Protein AF-A0A0R3PI10-F1 (afdb_monomer_lite)

InterPro domains:
  IPR019133 MICOS complex subunit MIC60 [PF09731] (3-207)
  IPR019133 MICOS complex subunit MIC60 [PTHR15415] (6-219)

Radius of gyration: 90.77 Å; chains: 1; bounding box: 152×44×255 Å

Foldseek 3Di:
DDDDPPPQDPVRVVVVVVVVVVVVVVVVVVVVVVVVVVVVVVVVVVVVVVVVVVVVVVVVVVVVVVVVVVVVVVVVVVVVVVVVVVVVVVVVVVVVVVVVVVVVVVVVVVVVVVVVCVVVVVVVVVVVVVVVVVVVVVVVVVVVVVVVVVVVVVVVVVVVVVVVVLVVQLVVLVVVLLCCQAFAPVPDPDQVSSQHPCPVSVVSNVVSDDDPVVVVVVVVVVVPPPPDSRRHPVRVVVVVVVVVVVVCVVVPDDDDDDD

Sequence (259 aa):
LNSQEKNLTEDELNALIAHAHLEVDHLRRQLSEQQVREEQNIACAIADQREADERIAAERLKLELENLQRQQDVEIERAVMKNRSSWETEMEEQLKRTAAAHSEHLEQVIRTQRQLFEIEHSQKVEEAIKLERDIHSRQVGAALSRLEGIEFALNNRVALDSENRRSKQFWIACHNLIDSIKHGNKAGNDLEKRRFPLAESLSLLKQAMFHLFVLSSKNLFEKTISHSVACPEKACSGRFEVINTYSRYLFGLEEGSLT

Secondary structure (DSSP, 8-state):
---------HHHHHHHHHHHHHHHHHHHHHHHHHHHHHHHHHHHHHHHHHHHHHHHHHHHHHHHHHHHHHHHHHHHHHHHHHHHHHHHHHHHHHHHHHHHHHHHHHHHHHHHHHHHHHHHHHHHHHHHHHHHHHHHHHHHHHHHHHHHHHHHHHHHHHHHHHHHHHHHHHHHHHHHHHHHHHH--TT-SSTTTT---HHHHHHHHHHH---HHHHHHHHHHHHHHTT--PPPHHHHHHHHHHHHHHHHHHTT-------

Structure (mmCIF, N/CA/C/O backbone):
data_AF-A0A0R3PI10-F1
#
_entry.id   AF-A0A0R3PI10-F1
#
loop_
_atom_site.group_PDB
_atom_site.id
_atom_site.type_symbol
_atom_site.label_atom_id
_atom_site.label_alt_id
_atom_site.label_comp_id
_atom_site.label_asym_id
_atom_site.label_entity_id
_atom_site.label_seq_id
_atom_site.pdbx_PDB_ins_code
_atom_site.Cartn_x
_atom_site.Cartn_y
_atom_site.Cartn_z
_atom_site.occupancy
_atom_site.B_iso_or_equiv
_atom_site.auth_seq_id
_atom_site.auth_comp_id
_atom_site.auth_asym_id
_atom_site.auth_atom_id
_atom_site.pdbx_PDB_model_num
ATOM 1 N N . LEU A 1 1 ? -65.873 3.898 127.041 1.00 35.12 1 LEU A N 1
ATOM 2 C CA . LEU A 1 1 ? -67.090 3.502 127.781 1.00 35.12 1 LEU A CA 1
ATOM 3 C C . LEU A 1 1 ? -67.257 2.002 127.630 1.00 35.12 1 LEU A C 1
ATOM 5 O O . LEU A 1 1 ? -67.403 1.548 126.508 1.00 35.12 1 LEU A O 1
ATOM 9 N N . ASN A 1 2 ? -67.126 1.302 128.758 1.00 33.16 2 ASN A N 1
ATOM 10 C CA . ASN A 1 2 ? -67.548 -0.067 129.058 1.00 33.16 2 ASN A CA 1
ATOM 11 C C . ASN A 1 2 ? -67.629 -1.078 127.910 1.00 33.16 2 ASN A C 1
ATOM 13 O O . ASN A 1 2 ? -68.616 -1.158 127.183 1.00 33.16 2 ASN A O 1
ATOM 17 N N . SER A 1 3 ? -66.614 -1.938 127.900 1.00 43.81 3 SER A N 1
ATOM 18 C CA . SER A 1 3 ? -66.731 -3.380 127.706 1.00 43.81 3 SER A CA 1
ATOM 19 C C . SER A 1 3 ? -68.080 -3.918 128.205 1.00 43.81 3 SER A C 1
ATOM 21 O O . SER A 1 3 ? -68.308 -4.070 129.404 1.00 43.81 3 SER A O 1
ATOM 23 N N . GLN A 1 4 ? -68.982 -4.214 127.271 1.00 41.03 4 GLN A N 1
ATOM 24 C CA . GLN A 1 4 ? -70.002 -5.230 127.477 1.00 41.03 4 GLN A CA 1
ATOM 25 C C . GLN A 1 4 ? -69.517 -6.487 126.762 1.00 41.03 4 GLN A C 1
ATOM 27 O O . GLN A 1 4 ? -69.694 -6.625 125.555 1.00 41.03 4 GLN A O 1
ATOM 32 N N . GLU A 1 5 ? -68.911 -7.398 127.522 1.00 45.75 5 GLU A N 1
ATOM 33 C CA . GLU A 1 5 ? -68.883 -8.824 127.192 1.00 45.75 5 GLU A CA 1
ATOM 34 C C . GLU A 1 5 ? -70.336 -9.328 127.192 1.00 45.75 5 GLU A C 1
ATOM 36 O O . GLU A 1 5 ? -70.832 -9.917 128.149 1.00 45.75 5 GLU A O 1
ATOM 41 N N . LYS A 1 6 ? -71.079 -9.004 126.131 1.00 50.69 6 LYS A N 1
ATOM 42 C CA . LYS A 1 6 ? -72.300 -9.720 125.786 1.00 50.69 6 LYS A CA 1
ATOM 43 C C . LYS A 1 6 ? -71.834 -10.993 125.106 1.00 50.69 6 LYS A C 1
ATOM 45 O O . LYS A 1 6 ? -71.407 -10.951 123.956 1.00 50.69 6 LYS A O 1
ATOM 50 N N . ASN A 1 7 ? -71.867 -12.094 125.851 1.00 51.66 7 ASN A N 1
ATOM 51 C CA . ASN A 1 7 ? -71.742 -13.428 125.283 1.00 51.66 7 ASN A CA 1
ATOM 52 C C . ASN A 1 7 ? -72.840 -13.556 124.224 1.00 51.66 7 ASN A C 1
ATOM 54 O O . ASN A 1 7 ? -74.019 -13.651 124.567 1.00 51.66 7 ASN A O 1
ATOM 58 N N . LEU A 1 8 ? -72.445 -13.434 122.956 1.00 54.06 8 LEU A N 1
ATOM 59 C CA . LEU A 1 8 ? -73.306 -13.687 121.809 1.00 54.06 8 LEU A CA 1
ATOM 60 C C . LEU A 1 8 ? -73.937 -15.061 122.024 1.00 54.06 8 LEU A C 1
ATOM 62 O O . LEU A 1 8 ? -73.234 -16.011 122.385 1.00 54.06 8 LEU A O 1
ATOM 66 N N . THR A 1 9 ? -75.253 -15.165 121.848 1.00 65.31 9 THR A N 1
ATOM 67 C CA . THR A 1 9 ? -75.867 -16.495 121.810 1.00 65.31 9 THR A CA 1
ATOM 68 C C . THR A 1 9 ? -75.242 -17.275 120.653 1.00 65.31 9 THR A C 1
ATOM 70 O O . THR A 1 9 ? -74.845 -16.683 119.648 1.00 65.31 9 THR A O 1
ATOM 73 N N . GLU A 1 10 ? -75.085 -18.589 120.813 1.00 73.62 10 GLU A N 1
ATOM 74 C CA . GLU A 1 10 ? -74.392 -19.447 119.840 1.00 73.62 10 GLU A CA 1
ATOM 75 C C . GLU A 1 10 ? -74.934 -19.228 118.412 1.00 73.62 10 GLU A C 1
ATOM 77 O O . GLU A 1 10 ? -74.163 -19.155 117.458 1.00 73.62 10 GLU A O 1
ATOM 82 N N . ASP A 1 11 ? -76.236 -18.954 118.289 1.00 73.88 11 ASP A N 1
ATOM 83 C CA . ASP A 1 11 ? -76.924 -18.620 117.039 1.00 73.88 11 ASP A CA 1
ATOM 84 C C . ASP A 1 11 ? -76.541 -17.250 116.439 1.00 73.88 11 ASP A C 1
ATOM 86 O O . ASP A 1 11 ? -76.360 -17.142 115.226 1.00 73.88 11 ASP A O 1
ATOM 90 N N . GLU A 1 12 ? -76.370 -16.199 117.248 1.00 75.88 12 GLU A N 1
ATOM 91 C CA . GLU A 1 12 ? -75.949 -14.866 116.778 1.00 75.88 12 GLU A CA 1
ATOM 92 C C . GLU A 1 12 ? -74.475 -14.853 116.353 1.00 75.88 12 GLU A C 1
ATOM 94 O O . GLU A 1 12 ? -74.111 -14.215 115.360 1.00 75.88 12 GLU A O 1
ATOM 99 N N . LEU A 1 13 ? -73.624 -15.590 117.077 1.00 78.94 13 LEU A N 1
ATOM 100 C CA . LEU A 1 13 ? -72.225 -15.794 116.707 1.00 78.94 13 LEU A CA 1
ATOM 101 C C . LEU A 1 13 ? -72.120 -16.604 115.407 1.00 78.94 13 LEU A C 1
ATOM 103 O O . LEU A 1 13 ? -71.381 -16.212 114.503 1.00 78.94 13 LEU A O 1
ATOM 107 N N . ASN A 1 14 ? -72.904 -17.677 115.273 1.00 80.88 14 ASN A N 1
ATOM 108 C CA . ASN A 1 14 ? -72.983 -18.476 114.051 1.00 80.88 14 ASN A CA 1
ATOM 109 C C . ASN A 1 14 ? -73.505 -17.658 112.856 1.00 80.88 14 ASN A C 1
ATOM 111 O O . ASN A 1 14 ? -72.985 -17.806 111.750 1.00 80.88 14 ASN A O 1
ATOM 115 N N . ALA A 1 15 ? -74.465 -16.748 113.060 1.00 82.50 15 ALA A N 1
ATOM 116 C CA . ALA A 1 15 ? -74.958 -15.847 112.015 1.00 82.50 15 ALA A CA 1
ATOM 117 C C . ALA A 1 15 ? -73.895 -14.831 111.553 1.00 82.50 15 ALA A C 1
ATOM 119 O O . ALA A 1 15 ? -73.748 -14.590 110.353 1.00 82.50 15 ALA A O 1
ATOM 120 N N . LEU A 1 16 ? -73.113 -14.268 112.482 1.00 85.44 16 LEU A N 1
ATOM 121 C CA . LEU A 1 16 ? -71.987 -13.376 112.173 1.00 85.44 16 LEU A CA 1
ATOM 122 C C . LEU A 1 16 ? -70.848 -14.104 111.449 1.00 85.44 16 LEU A C 1
ATOM 124 O O . LEU A 1 16 ? -70.309 -13.581 110.474 1.00 85.44 16 LEU A O 1
ATOM 128 N N . ILE A 1 17 ? -70.509 -15.318 111.889 1.00 85.44 17 ILE A N 1
ATOM 129 C CA . ILE A 1 17 ? -69.517 -16.179 111.232 1.00 85.44 17 ILE A CA 1
ATOM 130 C C . ILE A 1 17 ? -69.986 -16.539 109.814 1.00 85.44 17 ILE A C 1
ATOM 132 O O . ILE A 1 17 ? -69.210 -16.424 108.866 1.00 85.44 17 ILE A O 1
ATOM 136 N N . ALA A 1 18 ? -71.263 -16.889 109.633 1.00 86.62 18 ALA A N 1
ATOM 137 C CA . ALA A 1 18 ? -71.841 -17.164 108.318 1.00 86.62 18 ALA A CA 1
ATOM 138 C C . ALA A 1 18 ? -71.827 -15.929 107.399 1.00 86.62 18 ALA A C 1
ATOM 140 O O . ALA A 1 18 ? -71.455 -16.044 106.232 1.00 86.62 18 ALA A O 1
ATOM 141 N N . HIS A 1 19 ? -72.168 -14.743 107.916 1.00 89.44 19 HIS A N 1
ATOM 142 C CA . HIS A 1 19 ? -72.089 -13.487 107.164 1.00 89.44 19 HIS A CA 1
ATOM 143 C C . HIS A 1 19 ? -70.647 -13.157 106.755 1.00 89.44 19 HIS A C 1
ATOM 145 O O . HIS A 1 19 ? -70.396 -12.799 105.608 1.00 89.44 19 HIS A O 1
ATOM 151 N N . ALA A 1 20 ? -69.681 -13.318 107.662 1.00 89.88 20 ALA A N 1
ATOM 152 C CA . ALA A 1 20 ? -68.268 -13.113 107.354 1.00 89.88 20 ALA A CA 1
ATOM 153 C C . ALA A 1 20 ? -67.760 -14.103 106.292 1.00 89.88 20 ALA A C 1
ATOM 155 O O . ALA A 1 20 ? -67.027 -13.700 105.392 1.00 89.88 20 ALA A O 1
ATOM 156 N N . HIS A 1 21 ? -68.174 -15.373 106.343 1.00 91.06 21 HIS A N 1
ATOM 157 C CA . HIS A 1 21 ? -67.854 -16.351 105.300 1.00 91.06 21 HIS A CA 1
ATOM 158 C C . HIS A 1 21 ? -68.475 -15.988 103.948 1.00 91.06 21 HIS A C 1
ATOM 160 O O . HIS A 1 21 ? -67.776 -16.037 102.939 1.00 91.06 21 HIS A O 1
ATOM 166 N N . LEU A 1 22 ? -69.741 -15.559 103.923 1.00 92.00 22 LEU A N 1
ATOM 167 C CA . LEU A 1 22 ? -70.406 -15.092 102.703 1.00 92.00 22 LEU A CA 1
ATOM 168 C C . LEU A 1 22 ? -69.707 -13.872 102.096 1.00 92.00 22 LEU A C 1
ATOM 170 O O . LEU A 1 22 ? -69.525 -13.828 100.880 1.00 92.00 22 LEU A O 1
ATOM 174 N N . GLU A 1 23 ? -69.285 -12.918 102.927 1.00 93.31 23 GLU A N 1
ATOM 175 C CA . GLU A 1 23 ? -68.564 -11.721 102.490 1.00 93.31 23 GLU A CA 1
ATOM 176 C C . GLU A 1 23 ? -67.161 -12.068 101.970 1.00 93.31 23 GLU A C 1
ATOM 178 O O . GLU A 1 23 ? -66.748 -11.594 100.914 1.00 93.31 23 GLU A O 1
ATOM 183 N N . VAL A 1 24 ? -66.442 -12.971 102.646 1.00 93.44 24 VAL A N 1
ATOM 184 C CA . VAL A 1 24 ? -65.151 -13.494 102.171 1.00 93.44 24 VAL A CA 1
ATOM 185 C C . VAL A 1 24 ? -65.313 -14.224 100.837 1.00 93.44 24 VAL A C 1
ATOM 187 O O . VAL A 1 24 ? -64.516 -14.011 99.925 1.00 93.44 24 VAL A O 1
ATOM 190 N N . ASP A 1 25 ? -66.346 -15.048 100.679 1.00 93.44 25 ASP A N 1
ATOM 191 C CA . ASP A 1 25 ? -66.621 -15.755 99.427 1.00 93.44 25 ASP A CA 1
ATOM 192 C C . ASP A 1 25 ? -67.109 -14.812 98.318 1.00 93.44 25 ASP A C 1
ATOM 194 O O . ASP A 1 25 ? -66.880 -15.075 97.134 1.00 93.44 25 ASP A O 1
ATOM 198 N N . HIS A 1 26 ? -67.773 -13.710 98.672 1.00 93.38 26 HIS A N 1
ATOM 199 C CA . HIS A 1 26 ? -68.138 -12.645 97.743 1.00 93.38 26 HIS A CA 1
ATOM 200 C C . HIS A 1 26 ? -66.898 -11.894 97.243 1.00 93.38 26 HIS A C 1
ATOM 202 O O . HIS A 1 26 ? -66.699 -11.791 96.032 1.00 93.38 26 HIS A O 1
ATOM 208 N N . LEU A 1 27 ? -66.019 -11.462 98.151 1.00 93.94 27 LEU A N 1
ATOM 209 C CA . LEU A 1 27 ? -64.765 -10.781 97.820 1.00 93.94 27 LEU A CA 1
ATOM 210 C C . LEU A 1 27 ? -63.809 -11.684 97.034 1.00 93.94 27 LEU A C 1
ATOM 212 O O . LEU A 1 27 ? -63.175 -11.228 96.087 1.00 93.94 27 LEU A O 1
ATOM 216 N N . ARG A 1 28 ? -63.733 -12.979 97.364 1.00 93.50 28 ARG A N 1
ATOM 217 C CA . ARG A 1 28 ? -62.954 -13.962 96.591 1.00 93.50 28 ARG A CA 1
ATOM 218 C C . ARG A 1 28 ? -63.467 -14.098 95.161 1.00 93.50 28 ARG A C 1
ATOM 220 O O . ARG A 1 28 ? -62.659 -14.126 94.236 1.00 93.50 28 ARG A O 1
ATOM 227 N N . ARG A 1 29 ? -64.791 -14.134 94.967 1.00 93.56 29 ARG A N 1
ATOM 228 C CA . ARG A 1 29 ? -65.400 -14.134 93.627 1.00 93.56 29 ARG A CA 1
ATOM 229 C C . ARG A 1 29 ? -65.075 -12.849 92.870 1.00 93.56 29 ARG A C 1
ATOM 231 O O . ARG A 1 29 ? -64.572 -12.934 91.755 1.00 93.56 29 ARG A O 1
ATOM 238 N N . GLN A 1 30 ? -65.248 -11.683 93.491 1.00 94.31 30 GLN A N 1
ATOM 239 C CA . GLN A 1 30 ? -64.901 -10.399 92.872 1.00 94.31 30 GLN A CA 1
ATOM 240 C C . GLN A 1 30 ? -63.417 -10.301 92.499 1.00 94.31 30 GLN A C 1
ATOM 242 O O . GLN A 1 30 ? -63.099 -9.848 91.402 1.00 94.31 30 GLN A O 1
ATOM 247 N N . LEU A 1 31 ? -62.515 -10.763 93.370 1.00 94.50 31 LEU A N 1
ATOM 248 C CA . LEU A 1 31 ? -61.080 -10.792 93.096 1.00 94.50 31 LEU A CA 1
ATOM 249 C C . LEU A 1 31 ? -60.761 -11.713 91.914 1.00 94.50 31 LEU A C 1
ATOM 251 O O . LEU A 1 31 ? -59.997 -11.322 91.039 1.00 94.50 31 LEU A O 1
ATOM 255 N N . SER A 1 32 ? -61.377 -12.899 91.852 1.00 94.12 32 SER A N 1
ATOM 256 C CA . SER A 1 32 ? -61.189 -13.824 90.727 1.00 94.12 32 SER A CA 1
ATOM 257 C C . SER A 1 32 ? -61.712 -13.249 89.406 1.00 94.12 32 SER A C 1
ATOM 259 O O . SER A 1 32 ? -61.045 -13.351 88.382 1.00 94.12 32 SER A O 1
ATOM 261 N N . GLU A 1 33 ? -62.861 -12.568 89.424 1.00 94.44 33 GLU A N 1
ATOM 262 C CA . GLU A 1 33 ? -63.403 -11.895 88.242 1.00 94.44 33 GLU A CA 1
ATOM 263 C C . GLU A 1 33 ? -62.514 -10.735 87.785 1.00 94.44 33 GLU A C 1
ATOM 265 O O . GLU A 1 33 ? -62.320 -10.546 86.585 1.00 94.44 33 GLU A O 1
ATOM 270 N N . GLN A 1 34 ? -61.973 -9.953 88.723 1.00 95.00 34 GLN A N 1
ATOM 271 C CA . GLN A 1 34 ? -61.026 -8.885 88.409 1.00 95.00 34 GLN A CA 1
ATOM 272 C C . GLN A 1 34 ? -59.720 -9.443 87.842 1.00 95.00 34 GLN A C 1
ATOM 274 O O . GLN A 1 34 ? -59.251 -8.931 86.833 1.00 95.00 34 GLN A O 1
ATOM 279 N N . GLN A 1 35 ? -59.173 -10.513 88.423 1.00 96.06 35 GLN A N 1
ATOM 280 C CA . GLN A 1 35 ? -57.970 -11.173 87.909 1.00 96.06 35 GLN A CA 1
ATOM 281 C C . GLN A 1 35 ? -58.162 -11.655 86.470 1.00 96.06 35 GLN A C 1
ATOM 283 O O . GLN A 1 35 ? -57.349 -11.319 85.617 1.00 96.06 35 GLN A O 1
ATOM 288 N N . VAL A 1 36 ? -59.269 -12.341 86.169 1.00 96.00 36 VAL A N 1
ATOM 289 C CA . VAL A 1 36 ? -59.561 -12.806 84.802 1.00 96.00 36 VAL A CA 1
ATOM 290 C C . VAL A 1 36 ? -59.714 -11.634 83.826 1.00 96.00 36 VAL A C 1
ATOM 292 O O . VAL A 1 36 ? -59.221 -11.705 82.703 1.00 96.00 36 VAL A O 1
ATOM 295 N N . ARG A 1 37 ? -60.362 -10.529 84.229 1.00 95.56 37 ARG A N 1
ATOM 296 C CA . ARG A 1 37 ? -60.478 -9.330 83.375 1.00 95.56 37 ARG A CA 1
ATOM 297 C C . ARG A 1 37 ? -59.123 -8.684 83.103 1.00 95.56 37 ARG A C 1
ATOM 299 O O . ARG A 1 37 ? -58.857 -8.323 81.962 1.00 95.56 37 ARG A O 1
ATOM 306 N N . GLU A 1 38 ? -58.278 -8.545 84.119 1.00 95.31 38 GLU A N 1
ATOM 307 C CA . GLU A 1 38 ? -56.941 -7.972 83.950 1.00 95.31 38 GLU A CA 1
ATOM 308 C C . GLU A 1 38 ? -56.040 -8.882 83.107 1.00 95.31 38 GLU A C 1
ATOM 310 O O . GLU A 1 38 ? -55.355 -8.396 82.212 1.00 95.31 38 GLU A O 1
ATOM 315 N N . GLU A 1 39 ? -56.096 -10.202 83.299 1.00 95.62 39 GLU A N 1
ATOM 316 C CA . GLU A 1 39 ? -55.400 -11.168 82.440 1.00 95.62 39 GLU A CA 1
ATOM 317 C C . GLU A 1 39 ? -55.844 -11.045 80.976 1.00 95.62 39 GLU A C 1
ATOM 319 O O . GLU A 1 39 ? -55.002 -11.018 80.075 1.00 95.62 39 GLU A O 1
ATOM 324 N N . GLN A 1 40 ? -57.150 -10.896 80.729 1.00 95.88 40 GLN A N 1
ATOM 325 C CA . GLN A 1 40 ? -57.697 -10.677 79.391 1.00 95.88 40 GLN A CA 1
ATOM 326 C C . GLN A 1 40 ? -57.217 -9.343 78.793 1.00 95.88 40 GLN A C 1
ATOM 328 O O . GLN A 1 40 ? -56.807 -9.301 77.634 1.00 95.88 40 GLN A O 1
ATOM 333 N N . ASN A 1 41 ? -57.229 -8.263 79.579 1.00 96.38 41 ASN A N 1
ATOM 334 C CA . ASN A 1 41 ? -56.770 -6.941 79.149 1.00 96.38 41 ASN A CA 1
ATOM 335 C C . ASN A 1 41 ? -55.276 -6.952 78.802 1.00 96.38 41 ASN A C 1
ATOM 337 O O . ASN A 1 41 ? -54.882 -6.419 77.765 1.00 96.38 41 ASN A O 1
ATOM 341 N N . ILE A 1 42 ? -54.451 -7.595 79.633 1.00 96.62 42 ILE A N 1
ATOM 342 C CA . ILE A 1 42 ? -53.015 -7.765 79.391 1.00 96.62 42 ILE A CA 1
ATOM 343 C C . ILE A 1 42 ? -52.788 -8.600 78.126 1.00 96.62 42 ILE A C 1
ATOM 345 O O . ILE A 1 42 ? -51.958 -8.232 77.298 1.00 96.62 42 ILE A O 1
ATOM 349 N N . ALA A 1 43 ? -53.534 -9.693 77.936 1.00 96.00 43 ALA A N 1
ATOM 350 C CA . ALA A 1 43 ? -53.424 -10.523 76.739 1.00 96.00 43 ALA A CA 1
ATOM 351 C C . ALA A 1 43 ? -53.769 -9.744 75.457 1.00 96.00 43 ALA A C 1
ATOM 353 O O . ALA A 1 43 ? -53.031 -9.842 74.475 1.00 96.00 43 ALA A O 1
ATOM 354 N N . CYS A 1 44 ? -54.834 -8.934 75.479 1.00 96.44 44 CYS A N 1
ATOM 355 C CA . CYS A 1 44 ? -55.193 -8.049 74.368 1.00 96.44 44 CYS A CA 1
ATOM 356 C C . CYS A 1 44 ? -54.104 -6.999 74.106 1.00 96.44 44 CYS A C 1
ATOM 358 O O . CYS A 1 44 ? -53.648 -6.872 72.976 1.00 96.44 44 CYS A O 1
ATOM 360 N N . ALA A 1 45 ? -53.611 -6.316 75.144 1.00 96.94 45 ALA A N 1
ATOM 361 C CA . ALA A 1 45 ? -52.556 -5.313 74.997 1.00 96.94 45 ALA A CA 1
ATOM 362 C C . ALA A 1 45 ? -51.251 -5.907 74.433 1.00 96.94 45 ALA A C 1
ATOM 364 O O . ALA A 1 45 ? -50.582 -5.275 73.619 1.00 96.94 45 ALA A O 1
ATOM 365 N N . ILE A 1 46 ? -50.893 -7.136 74.825 1.00 96.81 46 ILE A N 1
ATOM 366 C CA . ILE A 1 46 ? -49.737 -7.851 74.264 1.00 96.81 46 ILE A CA 1
ATOM 367 C C . ILE A 1 46 ? -49.968 -8.197 72.788 1.00 96.81 46 ILE A C 1
ATOM 369 O O . ILE A 1 46 ? -49.031 -8.103 71.997 1.00 96.81 46 ILE A O 1
ATOM 373 N N . ALA A 1 47 ? -51.178 -8.616 72.410 1.00 96.44 47 ALA A N 1
ATOM 374 C CA . ALA A 1 47 ? -51.505 -8.920 71.019 1.00 96.44 47 ALA A CA 1
ATOM 375 C C . ALA A 1 47 ? -51.425 -7.664 70.135 1.00 96.44 47 ALA A C 1
ATOM 377 O O . ALA A 1 47 ? -50.744 -7.695 69.110 1.00 96.44 47 ALA A O 1
ATOM 378 N N . ASP A 1 48 ? -52.017 -6.554 70.582 1.00 96.81 48 ASP A N 1
ATOM 379 C CA . ASP A 1 48 ? -51.973 -5.265 69.884 1.00 96.81 48 ASP A CA 1
ATOM 380 C C . ASP A 1 48 ? -50.531 -4.755 69.744 1.00 96.81 48 ASP A C 1
ATOM 382 O O . ASP A 1 48 ? -50.122 -4.297 68.675 1.00 96.81 48 ASP A O 1
ATOM 386 N N . GLN A 1 49 ? -49.725 -4.887 70.805 1.00 97.19 49 GLN A N 1
ATOM 387 C CA . GLN A 1 49 ? -48.314 -4.505 70.780 1.00 97.19 49 GLN A CA 1
ATOM 388 C C . GLN A 1 49 ? -47.514 -5.352 69.784 1.00 97.19 49 GLN A C 1
ATOM 390 O O . GLN A 1 49 ? -46.711 -4.804 69.032 1.00 97.19 49 GLN A O 1
ATOM 395 N N . ARG A 1 50 ? -47.743 -6.671 69.735 1.00 97.12 50 ARG A N 1
ATOM 396 C CA . ARG A 1 50 ? -47.081 -7.555 68.760 1.00 97.12 50 ARG A CA 1
ATOM 397 C C . ARG A 1 50 ? -47.427 -7.172 67.330 1.00 97.12 50 ARG A C 1
ATOM 399 O O . ARG A 1 50 ? -46.529 -7.100 66.499 1.00 97.12 50 ARG A O 1
ATOM 406 N N . GLU A 1 51 ? -48.696 -6.892 67.053 1.00 97.25 51 GLU A N 1
ATOM 407 C CA . GLU A 1 51 ? -49.115 -6.463 65.721 1.00 97.25 51 GLU A CA 1
ATOM 408 C C . GLU A 1 51 ? -48.483 -5.114 65.341 1.00 97.25 51 GLU A C 1
ATOM 410 O O . GLU A 1 51 ? -48.006 -4.940 64.218 1.00 97.25 51 GLU A O 1
ATOM 415 N N . ALA A 1 52 ? -48.428 -4.161 66.276 1.00 96.56 52 ALA A N 1
ATOM 416 C CA . ALA A 1 52 ? -47.760 -2.882 66.058 1.00 96.56 52 ALA A CA 1
ATOM 417 C C . ALA A 1 52 ? -46.254 -3.057 65.789 1.00 96.56 52 ALA A C 1
ATOM 419 O O . ALA A 1 52 ? -45.727 -2.468 64.843 1.00 96.56 52 ALA A O 1
ATOM 420 N N . ASP A 1 53 ? -45.573 -3.898 66.569 1.00 96.94 53 ASP A N 1
ATOM 421 C CA . ASP A 1 53 ? -44.146 -4.183 66.406 1.00 96.94 53 ASP A CA 1
ATOM 422 C C . ASP A 1 53 ? -43.856 -4.886 65.070 1.00 96.94 53 ASP A C 1
ATOM 424 O O . ASP A 1 53 ? -42.902 -4.521 64.378 1.00 96.94 53 ASP A O 1
ATOM 428 N N . GLU A 1 54 ? -44.698 -5.839 64.656 1.00 97.31 54 GLU A N 1
ATOM 429 C CA . GLU A 1 54 ? -44.606 -6.499 63.347 1.00 97.31 54 GLU A CA 1
ATOM 430 C C . GLU A 1 54 ? -44.794 -5.508 62.193 1.00 97.31 54 GLU A C 1
ATOM 432 O O . GLU A 1 54 ? -44.014 -5.522 61.236 1.00 97.31 54 GLU A O 1
ATOM 437 N N . ARG A 1 55 ? -45.774 -4.599 62.292 1.00 97.56 55 ARG A N 1
ATOM 438 C CA . ARG A 1 55 ? -45.996 -3.543 61.290 1.00 97.56 55 ARG A CA 1
ATOM 439 C C . ARG A 1 55 ? -44.790 -2.609 61.184 1.00 97.56 55 ARG A C 1
ATOM 441 O O . ARG A 1 55 ? -44.299 -2.375 60.081 1.00 97.56 55 ARG A O 1
ATOM 448 N N . ILE A 1 56 ? -44.262 -2.134 62.314 1.00 97.31 56 ILE A N 1
ATOM 449 C CA . ILE A 1 56 ? -43.076 -1.263 62.344 1.00 97.31 56 ILE A CA 1
ATOM 450 C C . ILE A 1 56 ? -41.852 -1.992 61.773 1.00 97.31 56 ILE A C 1
ATOM 452 O O . ILE A 1 56 ? -41.075 -1.406 61.015 1.00 97.31 56 ILE A O 1
ATOM 456 N N . ALA A 1 57 ? -41.663 -3.270 62.111 1.00 96.94 57 ALA A N 1
ATOM 457 C CA . ALA A 1 57 ? -40.570 -4.076 61.579 1.00 96.94 57 ALA A CA 1
ATOM 458 C C . ALA A 1 57 ? -40.685 -4.263 60.058 1.00 96.94 57 ALA A C 1
ATOM 460 O O . ALA A 1 57 ? -39.686 -4.114 59.351 1.00 96.94 57 ALA A O 1
ATOM 461 N N . ALA A 1 58 ? -41.890 -4.524 59.544 1.00 97.44 58 ALA A N 1
ATOM 462 C CA . ALA A 1 58 ? -42.144 -4.661 58.112 1.00 97.44 58 ALA A CA 1
ATOM 463 C C . ALA A 1 58 ? -41.878 -3.354 57.347 1.00 97.44 58 ALA A C 1
ATOM 465 O O . ALA A 1 58 ? -41.242 -3.375 56.292 1.00 97.44 58 ALA A O 1
ATOM 466 N N . GLU A 1 59 ? -42.302 -2.209 57.888 1.00 97.38 59 GLU A N 1
ATOM 467 C CA . GLU A 1 59 ? -42.033 -0.893 57.296 1.00 97.38 59 GLU A CA 1
ATOM 468 C C . GLU A 1 59 ? -40.535 -0.574 57.266 1.00 97.38 59 GLU A C 1
ATOM 470 O O . GLU A 1 59 ? -40.013 -0.147 56.233 1.00 97.38 59 GLU A O 1
ATOM 475 N N . ARG A 1 60 ? -39.817 -0.840 58.364 1.00 97.62 60 ARG A N 1
ATOM 476 C CA . ARG A 1 60 ? -38.356 -0.672 58.418 1.00 97.62 60 ARG A CA 1
ATOM 477 C C . ARG A 1 60 ? -37.649 -1.568 57.411 1.00 97.62 60 ARG A C 1
ATOM 479 O O . ARG A 1 60 ? -36.778 -1.094 56.689 1.00 97.62 60 ARG A O 1
ATOM 486 N N . LEU A 1 61 ? -38.044 -2.837 57.324 1.00 97.88 61 LEU A N 1
ATOM 487 C CA . LEU A 1 61 ? -37.475 -3.771 56.356 1.00 97.88 61 LEU A CA 1
ATOM 488 C C . LEU A 1 61 ? -37.702 -3.290 54.919 1.00 97.88 61 LEU A C 1
ATOM 490 O O . LEU A 1 61 ? -36.787 -3.349 54.102 1.00 97.88 61 LEU A O 1
ATOM 494 N N . LYS A 1 62 ? -38.898 -2.778 54.614 1.00 97.94 62 LYS A N 1
ATOM 495 C CA . LYS A 1 62 ? -39.214 -2.227 53.294 1.00 97.94 62 LYS A CA 1
ATOM 496 C C . LYS A 1 62 ? -38.335 -1.021 52.954 1.00 97.94 62 LYS A C 1
ATOM 498 O O . LYS A 1 62 ? -37.788 -0.971 51.856 1.00 97.94 62 LYS A O 1
ATOM 503 N N . LEU A 1 63 ? -38.153 -0.094 53.895 1.00 97.81 63 LEU A N 1
ATOM 504 C CA . LEU A 1 63 ? -37.277 1.068 53.709 1.00 97.81 63 LEU A CA 1
ATOM 505 C C . LEU A 1 63 ? -35.819 0.659 53.467 1.00 97.81 63 LEU A C 1
ATOM 507 O O . LEU A 1 63 ? -35.165 1.221 52.587 1.00 97.81 63 LEU A O 1
ATOM 511 N N . GLU A 1 64 ? -35.313 -0.332 54.203 1.00 97.69 64 GLU A N 1
ATOM 512 C CA . GLU A 1 64 ? -33.956 -0.844 53.991 1.00 97.69 64 GLU A CA 1
ATOM 513 C C . GLU A 1 64 ? -33.806 -1.553 52.642 1.00 97.69 64 GLU A C 1
ATOM 515 O O . GLU A 1 64 ? -32.814 -1.346 51.946 1.00 97.69 64 GLU A O 1
ATOM 520 N N . LEU A 1 65 ? -34.809 -2.324 52.210 1.00 98.12 65 LEU A N 1
ATOM 521 C CA . LEU A 1 65 ? -34.815 -2.929 50.876 1.00 98.12 65 LEU A CA 1
ATOM 522 C C . LEU A 1 65 ? -34.790 -1.867 49.770 1.00 98.12 65 LEU A C 1
ATOM 524 O O . LEU A 1 65 ? -34.011 -1.991 48.827 1.00 98.12 65 LEU A O 1
ATOM 528 N N . GLU A 1 66 ? -35.584 -0.803 49.896 1.00 97.81 66 GLU A N 1
ATOM 529 C CA . GLU A 1 66 ? -35.580 0.315 48.945 1.00 97.81 66 GLU A CA 1
ATOM 530 C C . GLU A 1 66 ? -34.241 1.073 48.950 1.00 97.81 66 GLU A C 1
ATOM 532 O O . GLU A 1 66 ? -33.764 1.502 47.897 1.00 97.81 66 GLU A O 1
ATOM 537 N N . ASN A 1 67 ? -33.608 1.236 50.117 1.00 97.81 67 ASN A N 1
ATOM 538 C CA . ASN A 1 67 ? -32.271 1.824 50.224 1.00 97.81 67 ASN A CA 1
ATOM 539 C C . ASN A 1 67 ? -31.221 0.961 49.518 1.00 97.81 67 ASN A C 1
ATOM 541 O O . ASN A 1 67 ? -30.424 1.495 48.745 1.00 97.81 67 ASN A O 1
ATOM 545 N N . LEU A 1 68 ? -31.236 -0.352 49.756 1.00 97.94 68 LEU A N 1
ATOM 546 C CA . LEU A 1 68 ? -30.311 -1.300 49.137 1.00 97.94 68 LEU A CA 1
ATOM 547 C C . LEU A 1 68 ? -30.495 -1.363 47.620 1.00 97.94 68 LEU A C 1
ATOM 549 O O . LEU A 1 68 ? -29.504 -1.345 46.896 1.00 97.94 68 LEU A O 1
ATOM 553 N N . GLN A 1 69 ? -31.738 -1.374 47.132 1.00 98.19 69 GLN A N 1
ATOM 554 C CA . GLN A 1 69 ? -32.025 -1.315 45.696 1.00 98.19 69 GLN A CA 1
ATOM 555 C C . GLN A 1 69 ? -31.470 -0.034 45.073 1.00 98.19 69 GLN A C 1
ATOM 557 O O . GLN A 1 69 ? -30.713 -0.105 44.112 1.00 98.19 69 GLN A O 1
ATOM 562 N N . ARG A 1 70 ? -31.736 1.133 45.677 1.00 97.56 70 ARG A N 1
ATOM 563 C CA . ARG A 1 70 ? -31.191 2.410 45.188 1.00 97.56 70 ARG A CA 1
ATOM 564 C C . ARG A 1 70 ? -29.663 2.437 45.175 1.00 97.56 70 ARG A C 1
ATOM 566 O O . ARG A 1 70 ? -29.071 2.980 44.247 1.00 97.56 70 ARG A O 1
ATOM 573 N N . GLN A 1 71 ? -29.015 1.884 46.198 1.00 97.62 71 GLN A N 1
ATOM 574 C CA . GLN A 1 71 ? -27.553 1.786 46.238 1.00 97.62 71 GLN A CA 1
ATOM 575 C C . GLN A 1 71 ? -27.028 0.867 45.133 1.00 97.62 71 GLN A C 1
ATOM 577 O O . GLN A 1 71 ? -26.110 1.252 44.411 1.00 97.62 71 GLN A O 1
ATOM 582 N N . GLN A 1 72 ? -27.653 -0.298 44.957 1.00 97.94 72 GLN A N 1
ATOM 583 C CA . GLN A 1 72 ? -27.301 -1.251 43.913 1.00 97.94 72 GLN A CA 1
ATOM 584 C C . GLN A 1 72 ? -27.477 -0.653 42.511 1.00 97.94 72 GLN A C 1
ATOM 586 O O . GLN A 1 72 ? -26.571 -0.776 41.692 1.00 97.94 72 GLN A O 1
ATOM 591 N N . ASP A 1 73 ? -28.583 0.039 42.241 1.00 98.00 73 ASP A N 1
ATOM 592 C CA . ASP A 1 73 ? -28.837 0.679 40.947 1.00 98.00 73 ASP A CA 1
ATOM 593 C C . ASP A 1 73 ? -27.748 1.707 40.613 1.00 98.00 73 ASP A C 1
ATOM 595 O O . ASP A 1 73 ? -27.198 1.709 39.510 1.00 98.00 73 ASP A O 1
ATOM 599 N N . VAL A 1 74 ? -27.362 2.529 41.595 1.00 98.19 74 VAL A N 1
ATOM 600 C CA . VAL A 1 74 ? -26.280 3.513 41.442 1.00 98.19 74 VAL A CA 1
ATOM 601 C C . VAL A 1 74 ? -24.929 2.832 41.206 1.00 98.19 74 VAL A C 1
ATOM 603 O O . VAL A 1 74 ? -24.120 3.315 40.411 1.00 98.19 74 VAL A O 1
ATOM 606 N N . GLU A 1 75 ? -24.642 1.723 41.885 1.00 98.00 75 GLU A N 1
ATOM 607 C CA . GLU A 1 75 ? -23.407 0.960 41.678 1.00 98.00 75 GLU A CA 1
ATOM 608 C C . GLU A 1 75 ? -23.353 0.313 40.293 1.00 98.00 75 GLU A C 1
ATOM 610 O O . GLU A 1 75 ? -22.319 0.394 39.622 1.00 98.00 75 GLU A O 1
ATOM 615 N N . ILE A 1 76 ? -24.467 -0.265 39.836 1.00 98.25 76 ILE A N 1
ATOM 616 C CA . ILE A 1 76 ? -24.600 -0.838 38.495 1.00 98.25 76 ILE A CA 1
ATOM 617 C C . ILE A 1 76 ? -24.407 0.254 37.445 1.00 98.25 76 ILE A C 1
ATOM 619 O O . ILE A 1 76 ? -23.601 0.078 36.531 1.00 98.25 76 ILE A O 1
ATOM 623 N N . GLU A 1 77 ? -25.074 1.400 37.582 1.00 98.19 77 GLU A N 1
ATOM 624 C CA . GLU A 1 77 ? -24.947 2.509 36.635 1.00 98.19 77 GLU A CA 1
ATOM 625 C C . GLU A 1 77 ? -23.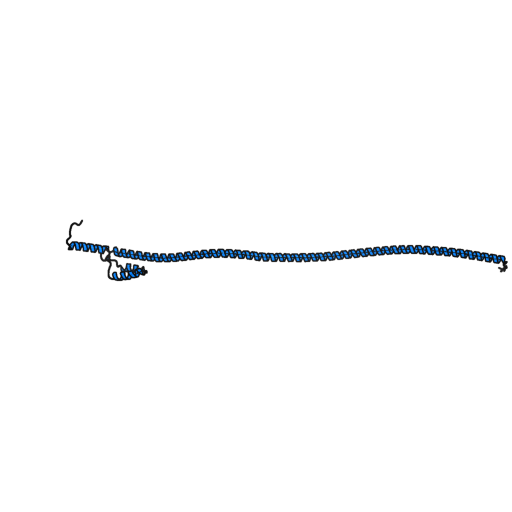502 3.026 36.569 1.00 98.19 77 GLU A C 1
ATOM 627 O O . GLU A 1 77 ? -22.946 3.200 35.481 1.00 98.19 77 GLU A O 1
ATOM 632 N N . ARG A 1 78 ? -22.834 3.181 37.721 1.00 98.25 78 ARG A N 1
A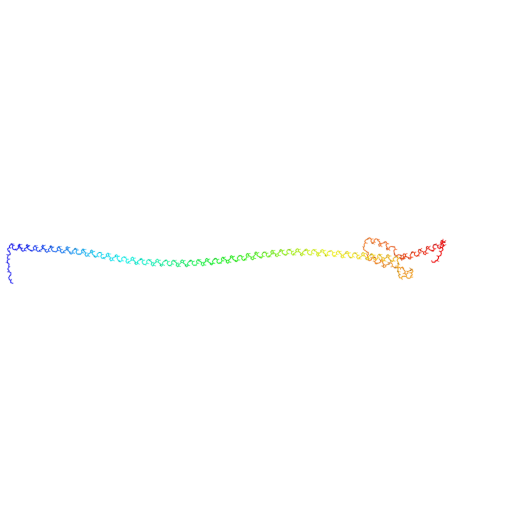TOM 633 C CA . ARG A 1 78 ? -21.409 3.548 37.771 1.00 98.25 78 ARG A CA 1
ATOM 634 C C . ARG A 1 78 ? -20.522 2.512 37.087 1.00 98.25 78 ARG A C 1
ATOM 636 O O . ARG A 1 78 ? -19.606 2.894 36.356 1.00 98.25 78 ARG A O 1
ATOM 643 N N . ALA A 1 79 ? -20.766 1.223 37.311 1.00 98.50 79 ALA A N 1
ATOM 644 C CA . ALA A 1 79 ? -19.995 0.150 36.691 1.00 98.50 79 ALA A CA 1
ATOM 645 C C . ALA A 1 79 ? -20.187 0.125 35.167 1.00 98.50 79 ALA A C 1
ATOM 647 O O . ALA A 1 79 ? -19.207 0.036 34.426 1.00 98.50 79 ALA A O 1
ATOM 648 N N . VAL A 1 80 ? -21.426 0.280 34.694 1.00 98.50 80 VAL A N 1
ATOM 649 C CA . VAL A 1 80 ? -21.756 0.369 33.265 1.00 98.50 80 VAL A CA 1
ATOM 650 C C . VAL A 1 80 ? -21.069 1.573 32.627 1.00 98.50 80 VAL A C 1
ATOM 652 O O . VAL A 1 80 ? -20.416 1.422 31.598 1.00 98.50 80 VAL A O 1
ATOM 655 N N . MET A 1 81 ? -21.149 2.750 33.251 1.00 98.19 81 MET A N 1
ATOM 656 C CA . MET A 1 81 ? -20.512 3.966 32.737 1.00 98.19 81 MET A CA 1
ATOM 657 C C . MET A 1 81 ? -18.989 3.845 32.685 1.00 98.19 81 MET A C 1
ATOM 659 O O . MET A 1 81 ? -18.375 4.235 31.691 1.00 98.19 81 MET A O 1
ATOM 663 N N . LYS A 1 82 ? -18.373 3.256 33.717 1.00 98.31 82 LYS A N 1
ATOM 664 C CA . LYS A 1 82 ? -16.930 2.999 33.741 1.00 98.31 82 LYS A CA 1
ATOM 665 C C . LYS A 1 82 ? -16.514 2.040 32.627 1.00 98.31 82 LYS A C 1
ATOM 667 O O . LYS A 1 82 ? -15.574 2.346 31.901 1.00 98.31 82 LYS A O 1
ATOM 672 N N . ASN A 1 83 ? -17.227 0.924 32.471 1.00 98.50 83 ASN A N 1
ATOM 673 C CA . ASN A 1 83 ? -16.932 -0.064 31.434 1.00 98.50 83 ASN A CA 1
ATOM 674 C C . ASN A 1 83 ? -17.128 0.512 30.030 1.00 98.50 83 ASN A C 1
ATOM 676 O O . ASN A 1 83 ? -16.303 0.273 29.149 1.00 98.50 83 ASN A O 1
ATOM 680 N N . ARG A 1 84 ? -18.190 1.300 29.824 1.00 98.50 84 ARG A N 1
ATOM 681 C CA . ARG A 1 84 ? -18.433 1.978 28.549 1.00 98.50 84 ARG A CA 1
ATOM 682 C C . ARG A 1 84 ? -17.298 2.941 28.222 1.00 98.50 84 ARG A C 1
ATOM 684 O O . ARG A 1 84 ? -16.748 2.863 27.134 1.00 98.50 84 ARG A O 1
ATOM 691 N N . SER A 1 85 ? -16.901 3.778 29.181 1.00 98.38 85 SER A N 1
ATOM 692 C CA . SER A 1 85 ? -15.794 4.718 28.993 1.00 98.38 85 SER A CA 1
ATOM 693 C C . SER A 1 85 ? -14.477 4.000 28.692 1.00 98.38 85 SER A C 1
ATOM 695 O O . SER A 1 85 ? -13.785 4.397 27.760 1.00 98.38 85 SER A O 1
ATOM 697 N N . SER A 1 86 ? -14.143 2.918 29.409 1.00 98.44 86 SER A N 1
ATOM 698 C CA . SER A 1 86 ? -12.924 2.153 29.112 1.00 98.44 86 SER A CA 1
ATOM 699 C C . SER A 1 86 ? -12.964 1.517 27.724 1.00 98.44 86 SER A C 1
ATOM 701 O O . SER A 1 86 ? -11.965 1.534 27.008 1.00 98.44 86 SER A O 1
ATOM 703 N N . TRP A 1 87 ? -14.125 0.996 27.322 1.00 98.44 87 TRP A N 1
ATOM 704 C CA . TRP A 1 87 ? -14.296 0.376 26.013 1.00 98.44 87 TRP A CA 1
ATOM 705 C C . TRP A 1 87 ? -14.212 1.402 24.878 1.00 98.44 87 TRP A C 1
ATOM 707 O O . TRP A 1 87 ? -13.540 1.151 23.885 1.00 98.44 87 TRP A O 1
ATOM 717 N N . GLU A 1 88 ? -14.817 2.580 25.044 1.00 98.50 88 GLU A N 1
ATOM 718 C CA . GLU A 1 88 ? -14.690 3.699 24.104 1.00 98.50 88 GLU A CA 1
ATOM 719 C C . GLU A 1 88 ? -13.221 4.117 23.945 1.00 98.50 88 GLU A C 1
ATOM 721 O O . GLU A 1 88 ? -12.736 4.214 22.818 1.00 98.50 88 GLU A O 1
ATOM 726 N N . THR A 1 89 ? -12.477 4.272 25.049 1.00 98.50 89 THR A N 1
ATOM 727 C CA . THR A 1 89 ? -11.049 4.626 24.979 1.00 98.50 89 THR A CA 1
ATOM 728 C C . THR A 1 89 ? -10.212 3.548 24.296 1.00 98.50 89 THR A C 1
ATOM 730 O O . THR A 1 89 ? -9.376 3.864 23.450 1.00 98.50 89 THR A O 1
ATOM 733 N N . GLU A 1 90 ? -10.456 2.272 24.604 1.00 98.38 90 GLU A N 1
ATOM 734 C CA . GLU A 1 90 ? -9.731 1.169 23.979 1.00 98.38 90 GLU A CA 1
ATOM 735 C C . GLU A 1 90 ? -10.043 1.086 22.481 1.00 98.38 90 GLU A C 1
ATOM 737 O O . GLU A 1 90 ? -9.131 0.938 21.665 1.00 98.38 90 GLU A O 1
ATOM 742 N N . MET A 1 91 ? -11.313 1.239 22.106 1.00 98.38 91 MET A N 1
ATOM 743 C CA . MET A 1 91 ? -11.746 1.215 20.714 1.00 98.38 91 MET A CA 1
ATOM 744 C C . MET A 1 91 ? -11.142 2.380 19.925 1.00 98.38 91 MET A C 1
ATOM 746 O O . MET A 1 91 ? -10.636 2.181 18.821 1.00 98.38 91 MET A O 1
ATOM 750 N N . GLU A 1 92 ? -11.122 3.589 20.488 1.00 98.50 92 GLU A N 1
ATOM 751 C CA . GLU A 1 92 ? -10.459 4.737 19.868 1.00 98.50 92 GLU A CA 1
ATOM 752 C C . GLU A 1 92 ? -8.962 4.503 19.658 1.00 98.50 92 GLU A C 1
ATOM 754 O O . GLU A 1 92 ? -8.422 4.834 18.599 1.00 98.50 92 GLU A O 1
ATOM 759 N N . GLU A 1 93 ? -8.267 3.944 20.648 1.00 98.50 93 GLU A N 1
ATOM 760 C CA . GLU A 1 93 ? -6.850 3.621 20.516 1.00 98.50 93 GLU A CA 1
ATOM 761 C C . GLU A 1 93 ? -6.598 2.545 19.462 1.00 98.50 93 GLU A C 1
ATOM 763 O O . GLU A 1 93 ? -5.658 2.670 18.674 1.00 98.50 93 GLU A O 1
ATOM 768 N N . GLN A 1 94 ? -7.424 1.497 19.429 1.00 98.44 94 GLN A N 1
ATOM 769 C CA . GLN A 1 94 ? -7.343 0.456 18.410 1.00 98.44 94 GLN A CA 1
ATOM 770 C C . GLN A 1 94 ? -7.561 1.056 17.019 1.00 98.44 94 GLN A C 1
ATOM 772 O O . GLN A 1 94 ? -6.735 0.835 16.135 1.00 98.44 94 GLN A O 1
ATOM 777 N N . LEU A 1 95 ? -8.588 1.891 16.838 1.00 98.50 95 LEU A N 1
ATOM 778 C CA . LEU A 1 95 ? -8.850 2.579 15.574 1.00 98.50 95 LEU A CA 1
ATOM 779 C C . LEU A 1 95 ? -7.669 3.460 15.155 1.00 98.50 95 LEU A C 1
ATOM 781 O O . LEU A 1 95 ? -7.212 3.355 14.017 1.00 98.50 95 LEU A O 1
ATOM 785 N N . LYS A 1 96 ? -7.103 4.255 16.072 1.00 98.50 96 LYS A N 1
ATOM 786 C CA . LYS A 1 96 ? -5.904 5.074 15.812 1.00 98.50 96 LYS A CA 1
ATOM 787 C C . LYS A 1 96 ? -4.713 4.216 15.383 1.00 98.50 96 LYS A C 1
ATOM 789 O O . LYS A 1 96 ? -4.068 4.529 14.383 1.00 98.50 96 LYS A O 1
ATOM 794 N N . ARG A 1 97 ? -4.447 3.113 16.092 1.00 98.38 97 ARG A N 1
ATOM 795 C CA . ARG A 1 97 ? -3.374 2.162 15.756 1.00 98.38 97 ARG A CA 1
ATOM 796 C C . ARG A 1 97 ? -3.591 1.533 14.379 1.00 98.38 97 ARG A C 1
ATOM 798 O O . ARG A 1 97 ? -2.661 1.499 13.580 1.00 98.38 97 ARG A O 1
ATOM 805 N N . THR A 1 98 ? -4.812 1.091 14.072 1.00 98.25 98 THR A N 1
ATOM 806 C CA . THR A 1 98 ? -5.132 0.505 12.760 1.00 98.25 98 THR A CA 1
ATOM 807 C C . THR A 1 98 ? -5.022 1.525 11.634 1.00 98.25 98 THR A C 1
ATOM 809 O O . THR A 1 98 ? -4.451 1.214 10.595 1.00 98.25 98 THR A O 1
ATOM 812 N N . ALA A 1 99 ? -5.491 2.758 11.839 1.00 98.38 99 ALA A N 1
ATOM 813 C CA . ALA A 1 99 ? -5.400 3.819 10.845 1.00 98.38 99 ALA A CA 1
ATOM 814 C C . ALA A 1 99 ? -3.938 4.181 10.548 1.00 98.38 99 ALA A C 1
ATOM 816 O O . ALA A 1 99 ? -3.571 4.319 9.382 1.00 98.38 99 ALA A O 1
ATOM 817 N N . ALA A 1 100 ? -3.093 4.265 11.582 1.00 98.12 100 ALA A N 1
ATOM 818 C CA . ALA A 1 100 ? -1.660 4.495 11.424 1.00 98.12 100 ALA A CA 1
ATOM 819 C C . ALA A 1 100 ? -0.980 3.355 10.646 1.00 98.12 100 ALA A C 1
ATOM 821 O O . ALA A 1 100 ? -0.294 3.622 9.663 1.00 98.12 100 ALA A O 1
ATOM 822 N N . ALA A 1 101 ? -1.239 2.095 11.016 1.00 98.44 101 ALA A N 1
ATOM 823 C CA . ALA A 1 101 ? -0.689 0.931 10.317 1.00 98.44 101 ALA A CA 1
ATOM 824 C C . ALA A 1 101 ? -1.153 0.853 8.850 1.00 98.44 101 ALA A C 1
ATOM 826 O O . ALA A 1 101 ? -0.367 0.533 7.959 1.00 98.44 101 ALA A O 1
ATOM 827 N N . HIS A 1 102 ? -2.418 1.183 8.574 1.00 98.44 102 HIS A N 1
ATOM 828 C CA . HIS A 1 102 ? -2.931 1.259 7.207 1.00 98.44 102 HIS A CA 1
ATOM 829 C C . HIS A 1 102 ? -2.273 2.384 6.402 1.00 98.44 102 HIS A C 1
ATOM 831 O O . HIS A 1 102 ? -1.927 2.164 5.242 1.00 98.44 102 HIS A O 1
ATOM 837 N N . SER A 1 103 ? -2.068 3.562 6.999 1.00 98.44 103 SER A N 1
ATOM 838 C CA . SER A 1 103 ? -1.366 4.675 6.348 1.00 98.44 103 SER A CA 1
ATOM 839 C C . SER A 1 103 ? 0.076 4.301 6.005 1.00 98.44 103 SER A C 1
ATOM 841 O O . SER A 1 103 ? 0.502 4.483 4.868 1.00 98.44 103 SER A O 1
ATOM 843 N N . GLU A 1 104 ? 0.803 3.708 6.953 1.00 98.56 104 GLU A N 1
ATOM 844 C CA . GLU A 1 104 ? 2.179 3.241 6.753 1.00 98.56 104 GLU A CA 1
ATOM 845 C C . GLU A 1 104 ? 2.260 2.183 5.642 1.00 98.56 104 GLU A C 1
ATOM 847 O O . GLU A 1 104 ? 3.104 2.265 4.746 1.00 98.56 104 GLU A O 1
ATOM 852 N N . HIS A 1 105 ? 1.332 1.222 5.639 1.00 98.56 105 HIS A N 1
ATOM 853 C CA . HIS A 1 105 ? 1.274 0.212 4.589 1.00 98.56 105 HIS A CA 1
ATOM 854 C C . HIS A 1 105 ? 1.016 0.828 3.206 1.00 98.56 105 HIS A C 1
ATOM 856 O O . HIS A 1 105 ? 1.682 0.462 2.236 1.00 98.56 105 HIS A O 1
ATOM 862 N N . LEU A 1 106 ? 0.092 1.789 3.098 1.00 98.56 106 LEU A N 1
ATOM 863 C CA . LEU A 1 106 ? -0.173 2.497 1.843 1.00 98.56 106 LEU A CA 1
ATOM 864 C C . LEU A 1 106 ? 1.053 3.275 1.356 1.00 98.56 106 LEU A C 1
ATOM 866 O O . LEU A 1 106 ? 1.371 3.225 0.168 1.00 98.56 106 LEU A O 1
ATOM 870 N N . GLU A 1 107 ? 1.776 3.948 2.251 1.00 98.50 107 GLU A N 1
ATOM 871 C CA . GLU A 1 107 ? 3.027 4.629 1.907 1.00 98.50 107 GLU A CA 1
ATOM 872 C C . GLU A 1 107 ? 4.079 3.651 1.373 1.00 98.50 107 GLU A C 1
ATOM 874 O O . GLU A 1 107 ? 4.726 3.927 0.357 1.00 98.50 107 GLU A O 1
ATOM 879 N N . GLN A 1 108 ? 4.215 2.476 1.995 1.00 98.56 108 GLN A N 1
ATOM 880 C CA . GLN A 1 108 ? 5.121 1.427 1.531 1.00 98.56 108 GLN A CA 1
ATOM 881 C C . GLN A 1 108 ? 4.718 0.889 0.149 1.00 98.56 108 GLN A C 1
ATOM 883 O O . GLN A 1 108 ? 5.573 0.735 -0.730 1.00 98.56 108 GLN A O 1
ATOM 888 N N . VAL A 1 109 ? 3.427 0.634 -0.080 1.00 98.62 109 VAL A N 1
ATOM 889 C CA . VAL A 1 109 ? 2.907 0.187 -1.383 1.00 98.62 109 VAL A CA 1
ATOM 890 C C . VAL A 1 109 ? 3.165 1.244 -2.458 1.00 98.62 109 VAL A C 1
ATOM 892 O O . VAL A 1 109 ? 3.690 0.925 -3.521 1.00 98.62 109 VAL A O 1
ATOM 895 N N . ILE A 1 110 ? 2.895 2.520 -2.179 1.00 98.50 110 ILE A N 1
ATOM 896 C CA . ILE A 1 110 ? 3.155 3.610 -3.130 1.00 98.50 110 ILE A CA 1
ATOM 897 C C . ILE A 1 110 ? 4.654 3.731 -3.420 1.00 98.50 110 ILE A C 1
ATOM 899 O O . ILE A 1 110 ? 5.051 3.893 -4.575 1.00 98.50 110 ILE A O 1
ATOM 903 N N . ARG A 1 111 ? 5.507 3.646 -2.393 1.00 98.50 111 ARG A N 1
ATOM 904 C CA . ARG A 1 111 ? 6.965 3.714 -2.555 1.00 98.50 111 ARG A CA 1
ATOM 905 C C . ARG A 1 111 ? 7.481 2.577 -3.432 1.00 98.50 111 ARG A C 1
ATOM 907 O O . ARG A 1 111 ? 8.244 2.831 -4.361 1.00 98.50 111 ARG A O 1
ATOM 914 N N . THR A 1 112 ? 7.060 1.347 -3.155 1.00 98.50 112 THR A N 1
ATOM 915 C CA . THR A 1 112 ? 7.463 0.174 -3.943 1.00 98.50 1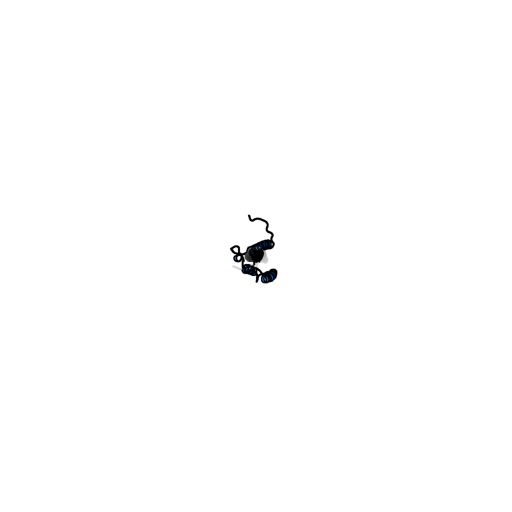12 THR A CA 1
ATOM 916 C C . THR A 1 112 ? 6.947 0.262 -5.377 1.00 98.50 112 THR A C 1
ATOM 918 O O . THR A 1 112 ? 7.713 0.026 -6.307 1.00 98.50 112 THR A O 1
ATOM 921 N N . GLN A 1 113 ? 5.705 0.704 -5.587 1.00 98.44 113 GLN A N 1
ATOM 922 C CA . GLN A 1 113 ? 5.152 0.905 -6.926 1.00 98.44 113 GLN A CA 1
ATOM 923 C C . GLN A 1 113 ? 5.920 1.969 -7.721 1.00 98.44 113 GLN A C 1
ATOM 925 O O . GLN A 1 113 ? 6.195 1.760 -8.901 1.00 98.44 113 GLN A O 1
ATOM 930 N N . ARG A 1 114 ? 6.316 3.083 -7.090 1.00 98.38 114 ARG A N 1
ATOM 931 C CA . ARG A 1 114 ? 7.161 4.107 -7.730 1.00 98.38 114 ARG A CA 1
ATOM 932 C C . ARG A 1 114 ? 8.514 3.542 -8.145 1.00 98.38 114 ARG A C 1
ATOM 934 O O . ARG A 1 114 ? 8.919 3.742 -9.281 1.00 98.38 114 ARG A O 1
ATOM 941 N N . GLN A 1 115 ? 9.172 2.797 -7.258 1.00 98.50 115 GLN A N 1
ATOM 942 C CA . GLN A 1 115 ? 10.459 2.168 -7.563 1.00 98.50 115 GLN A CA 1
ATOM 943 C C . GLN A 1 115 ? 10.347 1.169 -8.719 1.00 98.50 115 GLN A C 1
ATOM 945 O O . GLN A 1 115 ? 11.169 1.192 -9.630 1.00 98.50 115 GLN A O 1
ATOM 950 N N . LEU A 1 116 ? 9.314 0.321 -8.716 1.00 98.44 116 LEU A N 1
ATOM 951 C CA . LEU A 1 116 ? 9.068 -0.619 -9.810 1.00 98.44 116 LEU A CA 1
ATOM 952 C C . LEU A 1 116 ? 8.805 0.110 -11.128 1.00 98.44 116 LEU A C 1
ATOM 954 O O . LEU A 1 116 ? 9.369 -0.267 -12.150 1.00 98.44 116 LEU A O 1
ATOM 958 N N . PHE A 1 117 ? 8.010 1.181 -11.096 1.00 98.56 117 PHE A N 1
ATOM 959 C CA . PHE A 1 117 ? 7.746 2.001 -12.272 1.00 98.56 117 PHE A CA 1
ATOM 960 C C . PHE A 1 117 ? 9.017 2.673 -12.809 1.00 98.56 117 PHE A C 1
ATOM 962 O O . PHE A 1 117 ? 9.247 2.658 -14.013 1.00 98.56 117 PHE A O 1
ATOM 969 N N . GLU A 1 118 ? 9.865 3.232 -11.944 1.00 98.56 118 GLU A N 1
ATOM 970 C CA . GLU A 1 118 ? 11.146 3.833 -12.338 1.00 98.56 118 GLU A CA 1
ATOM 971 C C . GLU A 1 118 ? 12.087 2.801 -12.976 1.00 98.56 118 GLU A C 1
ATOM 973 O O . GLU A 1 118 ? 12.701 3.075 -14.011 1.00 98.56 118 GLU A O 1
ATOM 978 N N . ILE A 1 119 ? 12.166 1.593 -12.408 1.00 98.31 119 ILE A N 1
ATOM 979 C CA . ILE A 1 119 ? 12.963 0.490 -12.960 1.00 98.31 119 ILE A CA 1
ATOM 980 C C . ILE A 1 119 ? 12.412 0.064 -14.325 1.00 98.31 119 ILE A C 1
ATOM 982 O O . ILE A 1 119 ? 13.159 0.014 -15.297 1.00 98.31 119 ILE A O 1
ATOM 986 N N . GLU A 1 120 ? 11.111 -0.196 -14.435 1.00 98.44 120 GLU A N 1
ATOM 987 C CA . GLU A 1 120 ? 10.498 -0.629 -15.694 1.00 98.44 120 GLU A CA 1
ATOM 988 C C . GLU A 1 120 ? 10.613 0.454 -16.778 1.00 98.44 120 GLU A C 1
ATOM 990 O O . GLU A 1 120 ? 10.922 0.169 -17.936 1.00 98.44 120 GLU A O 1
ATOM 995 N N . HIS A 1 121 ? 10.395 1.718 -16.413 1.00 98.44 121 HIS A N 1
ATOM 996 C CA . HIS A 1 121 ? 10.504 2.832 -17.344 1.00 98.44 121 HIS A CA 1
ATOM 997 C C . HIS A 1 121 ? 11.946 3.038 -17.815 1.00 98.44 121 HIS A C 1
ATOM 999 O O . HIS A 1 121 ? 12.176 3.187 -19.015 1.00 98.44 121 HIS A O 1
ATOM 1005 N N . SER A 1 122 ? 12.922 3.002 -16.901 1.00 98.44 122 SER A N 1
ATOM 1006 C CA . SER A 1 122 ? 14.339 3.120 -17.263 1.00 98.44 122 SER A CA 1
ATOM 1007 C C . SER A 1 122 ? 14.797 1.975 -18.167 1.00 98.44 122 SER A C 1
ATOM 1009 O O . SER A 1 122 ? 15.471 2.238 -19.161 1.00 98.44 122 SER A O 1
ATOM 1011 N N . GLN A 1 123 ? 14.352 0.741 -17.907 1.00 98.44 123 GLN A N 1
ATOM 1012 C CA . GLN A 1 123 ? 14.602 -0.407 -18.783 1.00 98.44 123 GLN A CA 1
ATOM 1013 C C . GLN A 1 123 ? 14.027 -0.188 -20.187 1.00 98.44 123 GLN A C 1
ATOM 1015 O O . GLN A 1 123 ? 14.761 -0.310 -21.166 1.00 98.44 123 GLN A O 1
ATOM 1020 N N . LYS A 1 124 ? 12.757 0.226 -20.306 1.00 98.44 124 LYS A N 1
ATOM 1021 C CA . LYS A 1 124 ? 12.130 0.520 -21.610 1.00 98.44 124 LYS A CA 1
ATOM 1022 C C . LYS A 1 124 ? 12.870 1.613 -22.383 1.00 98.44 124 LYS A C 1
ATOM 1024 O O . LYS A 1 124 ? 13.040 1.506 -23.596 1.00 98.44 124 LYS A O 1
ATOM 1029 N N . VAL A 1 125 ? 13.315 2.666 -21.695 1.00 98.44 125 VAL A N 1
ATOM 1030 C CA . VAL A 1 125 ? 14.099 3.747 -22.311 1.00 98.44 125 VAL A CA 1
ATOM 1031 C C . VAL A 1 125 ? 15.462 3.232 -22.773 1.00 98.44 125 VAL A C 1
ATOM 1033 O O . VAL A 1 125 ? 15.881 3.535 -23.889 1.00 98.44 125 VAL A O 1
ATOM 1036 N N . GLU A 1 126 ? 16.152 2.435 -21.958 1.00 98.31 126 GLU A N 1
ATOM 1037 C CA . GLU A 1 126 ? 17.456 1.875 -22.317 1.00 98.31 126 GLU A CA 1
ATOM 1038 C C . GLU A 1 126 ? 17.359 0.915 -23.513 1.00 98.31 126 GLU A C 1
ATOM 1040 O O . GLU A 1 126 ? 18.194 0.969 -24.417 1.00 98.31 126 GLU A O 1
ATOM 1045 N N . GLU A 1 127 ? 16.323 0.077 -23.560 1.00 98.25 127 GLU A N 1
ATOM 1046 C CA . GLU A 1 127 ? 16.027 -0.801 -24.696 1.00 98.25 127 GLU A CA 1
ATOM 1047 C C . GLU A 1 127 ? 15.755 -0.007 -25.978 1.00 98.25 127 GLU A C 1
ATOM 1049 O O . GLU A 1 127 ? 16.337 -0.311 -27.022 1.00 98.25 127 GLU A O 1
ATOM 1054 N N . ALA A 1 128 ? 14.945 1.054 -25.904 1.00 98.19 128 ALA A N 1
ATOM 1055 C CA . ALA A 1 128 ? 14.682 1.928 -27.046 1.00 98.19 128 ALA A CA 1
ATOM 1056 C C . ALA A 1 128 ? 15.963 2.622 -27.544 1.00 98.19 128 ALA A C 1
ATOM 1058 O O . ALA A 1 128 ? 16.225 2.661 -28.747 1.00 98.19 128 ALA A O 1
ATOM 1059 N N . ILE A 1 129 ? 16.808 3.110 -26.627 1.00 98.38 129 ILE A N 1
ATOM 1060 C CA . ILE A 1 129 ? 18.106 3.707 -26.970 1.00 98.38 129 ILE A CA 1
ATOM 1061 C C . ILE A 1 129 ? 19.018 2.682 -27.649 1.00 98.38 129 ILE A C 1
ATOM 1063 O O . ILE A 1 129 ? 19.689 3.020 -28.624 1.00 98.38 129 ILE A O 1
ATOM 1067 N N . LYS A 1 130 ? 19.075 1.442 -27.147 1.00 98.19 130 LYS A N 1
ATOM 1068 C CA . LYS A 1 130 ? 19.875 0.368 -27.756 1.00 98.19 130 LYS A CA 1
ATOM 1069 C C . LYS A 1 130 ? 19.400 0.066 -29.174 1.00 98.19 130 LYS A C 1
ATOM 1071 O O . LYS A 1 130 ? 20.228 0.021 -30.078 1.00 98.19 130 LYS A O 1
ATOM 1076 N N . LEU A 1 131 ? 18.089 -0.050 -29.381 1.00 98.25 131 LEU A N 1
ATOM 1077 C CA . LEU A 1 131 ? 17.516 -0.297 -30.702 1.00 98.25 131 LEU A CA 1
ATOM 1078 C C . LEU A 1 131 ? 17.885 0.810 -31.700 1.00 98.25 131 LEU A C 1
ATOM 1080 O O . LEU A 1 131 ? 18.365 0.516 -32.796 1.00 98.25 131 LEU A O 1
ATOM 1084 N N . GLU A 1 132 ? 17.721 2.075 -31.311 1.00 98.00 132 GLU A N 1
ATOM 1085 C CA . GLU A 1 132 ? 18.085 3.217 -32.157 1.00 98.00 132 GLU A CA 1
ATOM 1086 C C . GLU A 1 132 ? 19.590 3.270 -32.441 1.00 98.00 132 GLU A C 1
ATOM 1088 O O . GLU A 1 132 ? 20.009 3.484 -33.581 1.00 98.00 132 GLU A O 1
ATOM 1093 N N . ARG A 1 133 ? 20.432 3.002 -31.434 1.00 98.19 133 ARG A N 1
ATOM 1094 C CA . ARG A 1 133 ? 21.889 2.912 -31.619 1.00 98.19 133 ARG A CA 1
ATOM 1095 C C . ARG A 1 133 ? 22.273 1.807 -32.593 1.00 98.19 133 ARG A C 1
ATOM 1097 O O . ARG A 1 133 ? 23.131 2.042 -33.441 1.00 98.19 133 ARG A O 1
ATOM 1104 N N . ASP A 1 134 ? 21.637 0.645 -32.515 1.00 98.38 134 ASP A N 1
ATOM 1105 C CA . ASP A 1 134 ? 21.894 -0.470 -33.425 1.00 98.38 134 ASP A CA 1
ATOM 1106 C C . ASP A 1 134 ? 21.477 -0.131 -34.860 1.00 98.38 134 ASP A C 1
ATOM 1108 O O . ASP A 1 134 ? 22.200 -0.434 -35.813 1.00 98.38 134 ASP A O 1
ATOM 1112 N N . ILE A 1 135 ? 20.323 0.519 -35.041 1.00 98.06 135 ILE A N 1
ATOM 1113 C CA . ILE A 1 135 ? 19.866 0.994 -36.354 1.00 98.06 135 ILE A CA 1
ATOM 1114 C C . ILE A 1 135 ? 20.864 2.006 -36.918 1.00 98.06 135 ILE A C 1
ATOM 1116 O O . ILE A 1 135 ? 21.321 1.853 -38.055 1.00 98.06 135 ILE A O 1
ATOM 1120 N N . HIS A 1 136 ? 21.251 3.002 -36.123 1.00 98.12 136 HIS A N 1
ATOM 1121 C CA . HIS A 1 136 ? 22.184 4.034 -36.554 1.00 98.12 136 HIS A CA 1
ATOM 1122 C C . HIS A 1 136 ? 23.573 3.461 -36.860 1.00 98.12 136 HIS A C 1
ATOM 1124 O O . HIS A 1 136 ? 24.155 3.773 -37.896 1.00 98.12 136 HIS A O 1
ATOM 1130 N N . SER A 1 137 ? 24.081 2.555 -36.022 1.00 98.38 137 SER A N 1
ATOM 1131 C CA . SER A 1 137 ? 25.359 1.870 -36.239 1.00 98.38 137 SER A CA 1
ATOM 1132 C C . SER A 1 137 ? 25.370 1.104 -37.566 1.00 98.38 137 SER A C 1
ATOM 1134 O O . SER A 1 137 ? 26.320 1.231 -38.341 1.00 98.38 137 SER A O 1
ATOM 1136 N N . ARG A 1 138 ? 24.281 0.393 -37.900 1.00 98.06 138 ARG A N 1
ATOM 1137 C CA . ARG A 1 138 ? 24.137 -0.281 -39.203 1.00 98.06 138 ARG A CA 1
ATOM 1138 C C . ARG A 1 138 ? 24.134 0.706 -40.370 1.00 98.06 138 ARG A C 1
ATOM 1140 O O . ARG A 1 138 ? 24.777 0.445 -41.385 1.00 98.06 138 ARG A O 1
ATOM 1147 N N . GLN A 1 139 ? 23.429 1.831 -40.243 1.00 97.94 139 GLN A N 1
ATOM 1148 C CA . GLN A 1 139 ? 23.391 2.865 -41.284 1.00 97.94 139 GLN A CA 1
ATOM 1149 C C . GLN A 1 139 ? 24.770 3.495 -41.511 1.00 97.94 139 GLN A C 1
ATOM 1151 O O . GLN A 1 139 ? 25.192 3.644 -42.659 1.00 97.94 139 GLN A O 1
ATOM 1156 N N . VAL A 1 140 ? 25.489 3.809 -40.431 1.00 98.12 140 VAL A N 1
ATOM 1157 C CA . VAL A 1 140 ? 26.860 4.333 -40.485 1.00 98.12 140 VAL A CA 1
ATOM 1158 C C . VAL A 1 140 ? 27.800 3.309 -41.118 1.00 98.12 140 VAL A C 1
ATOM 1160 O O . VAL A 1 140 ? 28.540 3.663 -42.031 1.00 98.12 140 VAL A O 1
ATOM 1163 N N . GLY A 1 141 ? 27.724 2.036 -40.719 1.00 98.25 141 GLY A N 1
ATOM 1164 C CA . GLY A 1 141 ? 28.512 0.961 -41.327 1.00 98.25 141 GLY A CA 1
ATOM 1165 C C . GLY A 1 141 ? 28.264 0.834 -42.833 1.00 98.25 141 GLY A C 1
ATOM 1166 O O . GLY A 1 141 ? 29.209 0.799 -43.616 1.00 98.25 141 GLY A O 1
ATOM 1167 N N . ALA A 1 142 ? 27.000 0.869 -43.264 1.00 98.12 142 ALA A N 1
ATOM 1168 C CA . ALA A 1 142 ? 26.654 0.834 -44.684 1.00 98.12 142 ALA A CA 1
ATOM 1169 C C . ALA A 1 142 ? 27.175 2.062 -45.456 1.00 98.12 142 ALA A C 1
ATOM 1171 O O . ALA A 1 142 ? 27.602 1.932 -46.604 1.00 98.12 142 ALA A O 1
ATOM 1172 N N . ALA A 1 143 ? 27.141 3.253 -44.851 1.00 97.94 143 ALA A N 1
ATOM 1173 C CA . ALA A 1 143 ? 27.689 4.465 -45.453 1.00 97.94 143 ALA A CA 1
ATOM 1174 C C . ALA A 1 143 ? 29.221 4.403 -45.575 1.00 97.94 143 ALA A C 1
ATOM 1176 O O . ALA A 1 143 ? 29.753 4.747 -46.629 1.00 97.94 143 ALA A O 1
ATOM 1177 N N . LEU A 1 144 ? 29.913 3.904 -44.545 1.00 98.19 144 LEU A N 1
ATOM 1178 C CA . LEU A 1 144 ? 31.363 3.702 -44.557 1.00 98.19 144 LEU A CA 1
ATOM 1179 C C . LEU A 1 144 ? 31.783 2.714 -45.648 1.00 98.19 144 LEU A C 1
ATOM 1181 O O . LEU A 1 144 ? 32.615 3.064 -46.477 1.00 98.19 144 LEU A O 1
ATOM 1185 N N . SER A 1 145 ? 31.136 1.549 -45.752 1.00 98.19 145 SER A N 1
ATOM 1186 C CA . SER A 1 145 ? 31.452 0.581 -46.814 1.00 98.19 145 SER A CA 1
ATOM 1187 C C . SER A 1 145 ? 31.217 1.141 -48.222 1.00 98.19 145 SER A C 1
ATOM 1189 O O . SER A 1 145 ? 31.943 0.812 -49.159 1.00 98.19 145 SER A O 1
ATOM 1191 N N . ARG A 1 146 ? 30.215 2.014 -48.402 1.00 97.94 146 ARG A N 1
ATOM 1192 C CA . ARG A 1 146 ? 30.012 2.719 -49.680 1.00 97.94 146 ARG A CA 1
ATOM 1193 C C . ARG A 1 146 ? 31.145 3.699 -49.970 1.00 97.94 146 ARG A C 1
ATOM 1195 O O . ARG A 1 146 ? 31.589 3.763 -51.112 1.00 97.94 146 ARG A O 1
ATOM 1202 N N . LEU A 1 147 ? 31.602 4.451 -48.968 1.00 97.88 147 LEU A N 1
ATOM 1203 C CA . LEU A 1 147 ? 32.726 5.377 -49.114 1.00 97.88 147 LEU A CA 1
ATOM 1204 C C . LEU A 1 147 ? 34.023 4.636 -49.449 1.00 97.88 147 LEU A C 1
ATOM 1206 O O . LEU A 1 147 ? 34.691 5.027 -50.400 1.00 97.88 147 LEU A O 1
ATOM 1210 N N . GLU A 1 148 ? 34.317 3.531 -48.765 1.00 97.94 148 GLU A N 1
ATOM 1211 C CA . GLU A 1 148 ? 35.462 2.662 -49.073 1.00 97.94 148 GLU A CA 1
ATOM 1212 C C . GLU A 1 148 ? 35.383 2.115 -50.506 1.00 97.94 148 GLU A C 1
ATOM 1214 O O . GLU A 1 148 ? 36.369 2.127 -51.245 1.00 97.94 148 GLU A O 1
ATOM 1219 N N . GLY A 1 149 ? 34.191 1.695 -50.948 1.00 97.69 149 GLY A N 1
ATOM 1220 C CA . GLY A 1 149 ? 33.964 1.260 -52.326 1.00 97.69 149 GLY A CA 1
ATOM 1221 C C . GLY A 1 149 ? 34.222 2.366 -53.358 1.00 97.69 149 GLY A C 1
ATOM 1222 O O . GLY A 1 149 ? 34.826 2.110 -54.402 1.00 97.69 149 GLY A O 1
ATOM 1223 N N . ILE A 1 150 ? 33.805 3.604 -53.065 1.00 97.31 150 ILE A N 1
ATOM 1224 C CA . ILE A 1 150 ? 34.068 4.775 -53.917 1.00 97.31 150 ILE A CA 1
ATOM 1225 C C . ILE A 1 150 ? 35.563 5.106 -53.933 1.00 97.31 150 ILE A C 1
ATOM 1227 O O . ILE A 1 150 ? 36.112 5.352 -55.007 1.00 97.31 150 ILE A O 1
ATOM 1231 N N . GLU A 1 151 ? 36.227 5.091 -52.779 1.00 97.75 151 GLU A N 1
ATOM 1232 C CA . GLU A 1 151 ? 37.664 5.343 -52.660 1.00 97.75 151 GLU A CA 1
ATOM 1233 C C . GLU A 1 151 ? 38.470 4.317 -53.466 1.00 97.75 151 GLU A C 1
ATOM 1235 O O . GLU A 1 151 ? 39.333 4.685 -54.266 1.00 97.75 151 GLU A O 1
ATOM 1240 N N . PHE A 1 152 ? 38.131 3.032 -53.346 1.00 97.62 152 PHE A N 1
ATOM 1241 C CA . PHE A 1 152 ? 38.754 1.966 -54.124 1.00 97.62 152 PHE A CA 1
ATOM 1242 C C . PHE A 1 152 ? 38.545 2.153 -55.634 1.00 97.62 152 PHE A C 1
ATOM 1244 O O . PHE A 1 152 ? 39.496 2.069 -56.416 1.00 97.62 152 PHE A O 1
ATOM 1251 N N . ALA A 1 153 ? 37.315 2.455 -56.064 1.00 97.56 153 ALA A N 1
ATOM 1252 C CA . ALA A 1 153 ? 37.012 2.718 -57.469 1.00 97.56 153 ALA A CA 1
ATOM 1253 C C . ALA A 1 153 ? 37.771 3.945 -58.006 1.00 97.56 153 ALA A C 1
ATOM 1255 O O . ALA A 1 153 ? 38.274 3.917 -59.134 1.00 97.56 153 ALA A O 1
ATOM 1256 N N . LEU A 1 154 ? 37.893 5.002 -57.199 1.00 97.50 154 LEU A N 1
ATOM 1257 C CA . LEU A 1 154 ? 38.639 6.206 -57.547 1.00 97.50 154 LEU A CA 1
ATOM 1258 C C . LEU A 1 154 ? 40.135 5.909 -57.692 1.00 9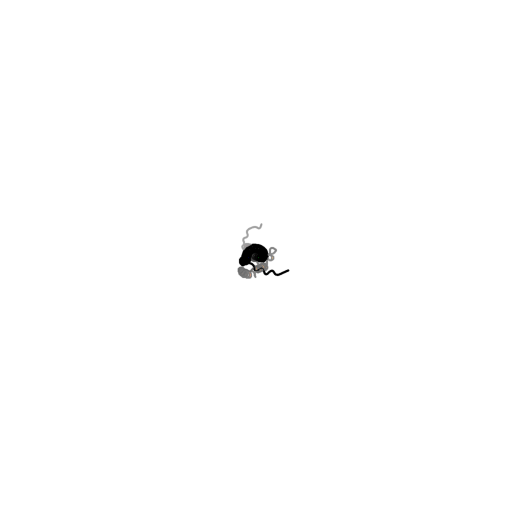7.50 154 LEU A C 1
ATOM 1260 O O . LEU A 1 154 ? 40.722 6.279 -58.708 1.00 97.50 154 LEU A O 1
ATOM 1264 N N . ASN A 1 155 ? 40.733 5.189 -56.741 1.00 96.81 155 ASN A N 1
ATOM 1265 C CA . ASN A 1 155 ? 42.142 4.792 -56.792 1.00 96.81 155 ASN A CA 1
ATOM 1266 C C . ASN A 1 155 ? 42.447 3.935 -58.031 1.00 96.81 155 ASN A C 1
ATOM 1268 O O . ASN A 1 155 ? 43.415 4.200 -58.748 1.00 96.81 155 ASN A O 1
ATOM 1272 N N . ASN A 1 156 ? 41.575 2.976 -58.356 1.00 96.38 156 ASN A N 1
ATOM 1273 C CA . ASN A 1 156 ? 41.700 2.179 -59.579 1.00 96.38 156 ASN A CA 1
ATOM 1274 C C . ASN A 1 156 ? 41.596 3.036 -60.844 1.00 96.38 156 ASN A C 1
ATOM 1276 O O . ASN A 1 156 ? 42.371 2.854 -61.783 1.00 96.38 156 ASN A O 1
ATOM 1280 N N . ARG A 1 157 ? 40.670 4.001 -60.879 1.00 96.56 157 ARG A N 1
ATOM 1281 C CA . ARG A 1 157 ? 40.540 4.923 -62.013 1.00 96.56 157 ARG A CA 1
ATOM 1282 C C . ARG A 1 157 ? 41.779 5.798 -62.177 1.00 96.56 157 ARG A C 1
ATOM 1284 O O . ARG A 1 157 ? 42.241 5.959 -63.300 1.00 96.56 157 ARG A O 1
ATOM 1291 N N . VAL A 1 158 ? 42.340 6.324 -61.088 1.00 96.75 158 VAL A N 1
ATOM 1292 C CA . VAL A 1 158 ? 43.587 7.104 -61.122 1.00 96.75 158 VAL A CA 1
ATOM 1293 C C . VAL A 1 158 ? 44.738 6.260 -61.679 1.00 96.75 158 VAL A C 1
ATOM 1295 O O . VAL A 1 158 ? 45.490 6.740 -62.531 1.00 96.75 158 VAL A O 1
ATOM 1298 N N . ALA A 1 159 ? 44.846 4.992 -61.268 1.00 94.38 159 ALA A N 1
ATOM 1299 C CA . ALA A 1 159 ? 45.835 4.065 -61.814 1.00 94.38 159 ALA A CA 1
ATOM 1300 C C . ALA A 1 159 ? 45.635 3.837 -63.326 1.00 94.38 159 ALA A C 1
ATOM 1302 O O . ALA A 1 159 ? 46.586 3.990 -64.097 1.00 94.38 159 ALA A O 1
ATOM 1303 N N . LEU A 1 160 ? 44.402 3.568 -63.770 1.00 95.19 160 LEU A N 1
ATOM 1304 C CA . LEU A 1 160 ? 44.068 3.406 -65.192 1.00 95.19 160 LEU A CA 1
ATOM 1305 C C . LEU A 1 160 ? 44.345 4.672 -66.012 1.00 95.19 160 LEU A C 1
ATOM 1307 O O . LEU A 1 160 ? 44.919 4.589 -67.096 1.00 95.19 160 LEU A O 1
ATOM 1311 N N . ASP A 1 161 ? 43.984 5.848 -65.500 1.00 94.94 161 ASP A N 1
ATOM 1312 C CA . ASP A 1 161 ? 44.244 7.126 -66.163 1.00 94.94 161 ASP A CA 1
ATOM 1313 C C . ASP A 1 161 ? 45.749 7.391 -66.286 1.00 94.94 161 ASP A C 1
ATOM 1315 O O . ASP A 1 161 ? 46.195 7.926 -67.305 1.00 94.94 161 ASP A O 1
ATOM 1319 N N . SER A 1 162 ? 46.551 6.987 -65.295 1.00 91.75 162 SER A N 1
ATOM 1320 C CA . SER A 1 162 ? 48.011 7.093 -65.364 1.00 91.75 162 SER A CA 1
ATOM 1321 C C . SER A 1 162 ? 48.598 6.225 -66.484 1.00 91.75 162 SER A C 1
ATOM 1323 O O . SER A 1 162 ? 49.426 6.706 -67.261 1.00 91.75 162 SER A O 1
ATOM 1325 N N . GLU A 1 163 ? 48.109 4.994 -66.644 1.00 89.19 163 GLU A N 1
ATOM 1326 C CA . GLU A 1 163 ? 48.568 4.077 -67.689 1.00 89.19 163 GLU A CA 1
ATOM 1327 C C . GLU A 1 163 ? 48.073 4.497 -69.078 1.00 89.19 163 GLU A C 1
ATOM 1329 O O . GLU A 1 163 ? 48.812 4.448 -70.063 1.00 89.19 163 GLU A O 1
ATOM 1334 N N . ASN A 1 164 ? 46.848 5.020 -69.163 1.00 92.00 164 ASN A N 1
ATOM 1335 C CA . ASN A 1 164 ? 46.300 5.583 -70.392 1.00 92.00 164 ASN A CA 1
ATOM 1336 C C . ASN A 1 164 ? 47.084 6.832 -70.828 1.00 92.00 164 ASN A C 1
ATOM 1338 O O . ASN A 1 164 ? 47.438 6.968 -71.999 1.00 92.00 164 ASN A O 1
ATOM 1342 N N . ARG A 1 165 ? 47.432 7.729 -69.891 1.00 91.06 165 ARG A N 1
ATOM 1343 C CA . ARG A 1 165 ? 48.306 8.882 -70.171 1.00 91.06 165 ARG A CA 1
ATOM 1344 C C . ARG A 1 165 ? 49.661 8.434 -70.714 1.00 91.06 165 ARG A C 1
ATOM 1346 O O . ARG A 1 165 ? 50.102 8.990 -71.717 1.00 91.06 165 ARG A O 1
ATOM 1353 N N . ARG A 1 166 ? 50.284 7.417 -70.113 1.00 85.56 166 ARG A N 1
ATOM 1354 C CA . ARG A 1 166 ? 51.553 6.843 -70.599 1.00 85.56 166 ARG A CA 1
ATOM 1355 C C . ARG A 1 166 ? 51.412 6.235 -71.992 1.00 85.56 166 ARG A C 1
ATOM 1357 O O . ARG A 1 166 ? 52.197 6.556 -72.877 1.00 85.56 166 ARG A O 1
ATOM 1364 N N . SER A 1 167 ? 50.371 5.438 -72.220 1.00 86.19 167 SER A N 1
ATOM 1365 C CA . SER A 1 167 ? 50.077 4.835 -73.527 1.00 86.19 167 SER A CA 1
ATOM 1366 C C . SER A 1 167 ? 49.871 5.895 -74.613 1.00 86.19 167 SER A C 1
ATOM 1368 O O . SER A 1 167 ? 50.414 5.780 -75.710 1.00 86.19 167 SER A O 1
ATOM 1370 N N . LYS A 1 168 ? 49.144 6.976 -74.301 1.00 88.81 168 LYS A N 1
ATOM 1371 C CA . LYS A 1 168 ? 48.970 8.128 -75.198 1.00 88.81 168 LYS A CA 1
ATOM 1372 C C . LYS A 1 168 ? 50.289 8.842 -75.477 1.00 88.81 168 LYS A C 1
ATOM 1374 O O . LYS A 1 168 ? 50.563 9.149 -76.631 1.00 88.81 168 LYS A O 1
ATOM 1379 N N . GLN A 1 169 ? 51.111 9.089 -74.454 1.00 86.94 169 GLN A N 1
ATOM 1380 C CA . GLN A 1 169 ? 52.442 9.681 -74.632 1.00 86.94 169 GLN A CA 1
ATOM 1381 C C . GLN A 1 169 ? 53.317 8.819 -75.545 1.00 86.94 169 GLN A C 1
ATOM 1383 O O . GLN A 1 169 ? 53.944 9.347 -76.462 1.00 86.94 169 GLN A O 1
ATOM 1388 N N . PHE A 1 170 ? 53.305 7.499 -75.350 1.00 83.56 170 PHE A N 1
ATOM 1389 C CA . PHE A 1 170 ? 54.015 6.561 -76.213 1.00 83.56 170 PHE A CA 1
ATOM 1390 C C . PHE A 1 170 ? 53.493 6.602 -77.656 1.00 83.56 170 PHE A C 1
ATOM 1392 O O . PHE A 1 170 ? 54.285 6.726 -78.586 1.00 83.56 170 PHE A O 1
ATOM 1399 N N . TRP A 1 171 ? 52.172 6.586 -77.860 1.00 87.44 171 TRP A N 1
ATOM 1400 C CA . TRP A 1 171 ? 51.575 6.691 -79.195 1.00 87.44 171 TRP A CA 1
ATOM 1401 C C . TRP A 1 171 ? 51.947 8.001 -79.904 1.00 87.44 171 TRP A C 1
ATOM 1403 O O . TRP A 1 171 ? 52.346 7.964 -81.066 1.00 87.44 171 TRP A O 1
ATOM 1413 N N . ILE A 1 172 ? 51.888 9.143 -79.206 1.00 86.62 172 ILE A N 1
ATOM 1414 C CA . ILE A 1 172 ? 52.322 10.443 -79.745 1.00 86.62 172 ILE A CA 1
ATOM 1415 C C . ILE A 1 172 ? 53.809 10.392 -80.112 1.00 86.62 172 ILE A C 1
ATOM 1417 O O . ILE A 1 172 ? 54.181 10.847 -81.190 1.00 86.62 172 ILE A O 1
ATOM 1421 N N . ALA A 1 173 ? 54.660 9.805 -79.266 1.00 82.56 173 ALA A N 1
ATOM 1422 C CA . ALA A 1 173 ? 56.083 9.652 -79.560 1.00 82.56 173 ALA A CA 1
ATOM 1423 C C . ALA A 1 173 ? 56.322 8.785 -80.812 1.00 82.56 173 ALA A C 1
ATOM 1425 O O . ALA A 1 173 ? 57.106 9.171 -81.679 1.00 82.56 173 ALA A O 1
ATOM 1426 N N . CYS A 1 174 ? 55.603 7.664 -80.960 1.00 82.25 174 CYS A N 1
ATOM 1427 C CA . CYS A 1 174 ? 55.639 6.835 -82.168 1.00 82.25 174 CYS A CA 1
ATOM 1428 C C . CYS A 1 174 ? 55.155 7.598 -83.407 1.00 82.25 174 CYS A C 1
ATOM 1430 O O . CYS A 1 174 ? 55.789 7.520 -84.458 1.00 82.25 174 CYS A O 1
ATOM 1432 N N . HIS A 1 175 ? 54.052 8.341 -83.301 1.00 85.31 175 HIS A N 1
ATOM 1433 C CA . HIS A 1 175 ? 53.512 9.120 -84.412 1.00 85.31 175 HIS A CA 1
ATOM 1434 C C . HIS A 1 175 ? 54.480 10.230 -84.838 1.00 85.31 175 HIS A C 1
ATOM 1436 O O . HIS A 1 175 ? 54.806 10.330 -86.016 1.00 85.31 175 HIS A O 1
ATOM 1442 N N . ASN A 1 176 ? 55.034 10.979 -83.881 1.00 81.62 176 ASN A N 1
ATOM 1443 C CA . ASN A 1 176 ? 56.057 11.996 -84.125 1.00 81.62 176 ASN A CA 1
ATOM 1444 C C . ASN A 1 176 ? 57.321 11.404 -84.763 1.00 81.62 176 ASN A C 1
ATOM 1446 O O . ASN A 1 176 ? 57.931 12.039 -85.626 1.00 81.62 176 ASN A O 1
ATOM 1450 N N . LEU A 1 177 ? 57.720 10.190 -84.363 1.00 77.31 177 LEU A N 1
ATOM 1451 C CA . LEU A 1 177 ? 58.830 9.462 -84.975 1.00 77.31 177 LEU A CA 1
ATOM 1452 C C . LEU A 1 177 ? 58.525 9.110 -86.437 1.00 77.31 177 LEU A C 1
ATOM 1454 O O . LEU A 1 177 ? 59.345 9.394 -87.306 1.00 77.31 177 LEU A O 1
ATOM 1458 N N . ILE A 1 178 ? 57.348 8.542 -86.721 1.00 80.12 178 ILE A N 1
ATOM 1459 C CA . ILE A 1 178 ? 56.903 8.241 -88.091 1.00 80.12 178 ILE A CA 1
ATOM 1460 C C . ILE A 1 178 ? 56.866 9.520 -88.931 1.00 80.12 178 ILE A C 1
ATOM 1462 O O . ILE A 1 178 ? 57.384 9.535 -90.046 1.00 80.12 178 ILE A O 1
ATOM 1466 N N . ASP A 1 179 ? 56.305 10.604 -88.401 1.00 76.50 179 ASP A N 1
ATOM 1467 C CA . ASP A 1 179 ? 56.233 11.887 -89.095 1.00 76.50 179 ASP A CA 1
ATOM 1468 C C . ASP A 1 179 ? 57.616 12.474 -89.374 1.00 76.50 179 ASP A C 1
ATOM 1470 O O . ASP A 1 179 ? 57.851 12.988 -90.471 1.00 76.50 179 ASP A O 1
ATOM 1474 N N . SER A 1 180 ? 58.546 12.334 -88.427 1.00 75.31 180 SER A N 1
ATOM 1475 C CA . SER A 1 180 ? 59.948 12.724 -88.583 1.00 75.31 180 SER A CA 1
ATOM 1476 C C . SER A 1 180 ? 60.666 11.878 -89.639 1.00 75.31 180 SER A C 1
ATOM 1478 O O . SER A 1 180 ? 61.438 12.422 -90.424 1.00 75.31 180 SER A O 1
ATOM 1480 N N . ILE A 1 181 ? 60.381 10.575 -89.728 1.00 71.62 181 ILE A N 1
ATOM 1481 C CA . ILE A 1 181 ? 60.923 9.688 -90.773 1.00 71.62 181 ILE A CA 1
ATOM 1482 C C . ILE A 1 181 ? 60.340 10.038 -92.151 1.00 71.62 181 ILE A C 1
ATOM 1484 O O . ILE A 1 181 ? 61.073 10.114 -93.134 1.00 71.62 181 ILE A O 1
ATOM 1488 N N . LYS A 1 182 ? 59.030 10.284 -92.250 1.00 71.50 182 LYS A N 1
ATOM 1489 C CA . LYS A 1 182 ? 58.366 10.589 -93.529 1.00 71.50 182 LYS A CA 1
ATOM 1490 C C . LYS A 1 182 ? 58.752 11.958 -94.081 1.00 71.50 182 LYS A C 1
ATOM 1492 O O . LYS A 1 182 ? 58.986 12.106 -95.282 1.00 71.50 182 LYS A O 1
ATOM 1497 N N . HIS A 1 183 ? 58.786 12.970 -93.216 1.00 68.81 183 HIS A N 1
ATOM 1498 C CA . HIS A 1 183 ? 58.877 14.371 -93.630 1.00 68.81 183 HIS A CA 1
ATOM 1499 C C . HIS A 1 183 ? 60.220 15.037 -93.314 1.00 68.81 183 HIS A C 1
ATOM 1501 O O . HIS A 1 183 ? 60.538 16.044 -93.945 1.00 68.81 183 HIS A O 1
ATOM 1507 N N . GLY A 1 184 ? 61.014 14.496 -92.386 1.00 65.62 184 GLY A N 1
ATOM 1508 C CA . GLY A 1 184 ? 62.245 15.137 -91.923 1.00 65.62 184 GLY A CA 1
ATOM 1509 C C . GLY A 1 184 ? 62.004 16.490 -91.249 1.00 65.62 184 GLY A C 1
ATOM 1510 O O . GLY A 1 184 ? 60.892 16.824 -90.835 1.00 65.62 184 GLY A O 1
ATOM 1511 N N . ASN A 1 185 ? 63.055 17.305 -91.161 1.00 67.44 185 ASN A N 1
ATOM 1512 C CA . ASN A 1 185 ? 62.947 18.681 -90.690 1.00 67.44 185 ASN A CA 1
ATOM 1513 C C . ASN A 1 185 ? 62.255 19.550 -91.756 1.00 67.44 185 ASN A C 1
ATOM 1515 O O . ASN A 1 185 ? 62.880 19.960 -92.739 1.00 67.44 185 ASN A O 1
ATOM 1519 N N . LYS A 1 186 ? 60.967 19.852 -91.547 1.00 63.28 186 LYS A N 1
ATOM 1520 C CA . LYS A 1 186 ? 60.133 20.635 -92.479 1.00 63.28 186 LYS A CA 1
ATOM 1521 C C . LYS A 1 186 ? 60.646 22.069 -92.706 1.00 63.28 186 LYS A C 1
ATOM 1523 O O . LYS A 1 186 ? 60.313 22.658 -93.727 1.00 63.28 186 LYS A O 1
ATOM 1528 N N . ALA A 1 187 ? 61.470 22.608 -91.801 1.00 61.31 187 ALA A N 1
ATOM 1529 C CA . ALA A 1 187 ? 62.071 23.942 -91.908 1.00 61.31 187 ALA A CA 1
ATOM 1530 C C . ALA A 1 187 ? 63.435 23.957 -92.638 1.00 61.31 187 ALA A C 1
ATOM 1532 O O . ALA A 1 187 ? 64.077 25.001 -92.747 1.00 61.31 187 ALA A O 1
ATOM 1533 N N . GLY A 1 188 ? 63.915 22.805 -93.121 1.00 60.62 188 GLY A N 1
ATOM 1534 C CA . GLY A 1 188 ? 65.186 22.699 -93.833 1.00 60.62 188 GLY A CA 1
ATOM 1535 C C . GLY A 1 188 ? 65.090 23.153 -95.294 1.00 60.62 188 GLY A C 1
ATOM 1536 O O . GLY A 1 188 ? 64.412 22.519 -96.107 1.00 60.62 188 GLY A O 1
ATOM 1537 N N . ASN A 1 189 ? 65.840 24.199 -95.649 1.00 54.75 189 ASN A N 1
ATOM 1538 C CA . ASN A 1 189 ? 65.946 24.708 -97.026 1.00 54.75 189 ASN A CA 1
ATOM 1539 C C . ASN A 1 189 ? 66.878 23.877 -97.930 1.00 54.75 189 ASN A C 1
ATOM 1541 O O . ASN A 1 189 ? 66.984 24.169 -99.114 1.00 54.75 189 ASN A O 1
ATOM 1545 N N . ASP A 1 190 ? 67.557 22.862 -97.385 1.00 55.25 190 ASP A N 1
ATOM 1546 C CA . ASP A 1 190 ? 68.595 22.093 -98.078 1.00 55.25 190 ASP A CA 1
ATOM 1547 C C . ASP A 1 190 ? 68.515 20.598 -97.722 1.00 55.25 190 ASP A C 1
ATOM 1549 O O . ASP A 1 190 ? 68.016 20.246 -96.647 1.00 55.25 190 ASP A O 1
ATOM 1553 N N . LEU A 1 191 ? 68.996 19.707 -98.597 1.00 55.97 191 LEU A N 1
ATOM 1554 C CA . LEU A 1 191 ? 68.767 18.255 -98.479 1.00 55.97 191 LEU A CA 1
ATOM 1555 C C . LEU A 1 191 ? 69.416 17.647 -97.220 1.00 55.97 191 LEU A C 1
ATOM 1557 O O . LEU A 1 191 ? 68.869 16.716 -96.631 1.00 55.97 191 LEU A O 1
ATOM 1561 N N . GLU A 1 192 ? 70.537 18.215 -96.767 1.00 57.34 192 GLU A N 1
ATOM 1562 C CA . GLU A 1 192 ? 71.185 17.878 -95.489 1.00 57.34 192 GLU A CA 1
ATOM 1563 C C . GLU A 1 192 ? 70.467 18.504 -94.284 1.00 57.34 192 GLU A C 1
ATOM 1565 O O . GLU A 1 192 ? 70.315 17.859 -93.252 1.00 57.34 192 GLU A O 1
ATOM 1570 N N . LYS A 1 193 ? 69.930 19.723 -94.418 1.00 58.12 193 LYS A N 1
ATOM 1571 C CA . LYS A 1 193 ? 69.202 20.423 -93.338 1.00 58.12 193 LYS A CA 1
ATOM 1572 C C . LYS A 1 193 ? 67.804 19.853 -93.081 1.00 58.12 193 LYS A C 1
ATOM 1574 O O . LYS A 1 193 ? 67.231 20.094 -92.022 1.00 58.12 193 LYS A O 1
ATOM 1579 N N . ARG A 1 194 ? 67.256 19.100 -94.042 1.00 59.19 194 ARG A N 1
ATOM 1580 C CA . ARG A 1 194 ? 66.021 18.310 -93.901 1.00 59.19 194 ARG A CA 1
ATOM 1581 C C . ARG A 1 194 ? 66.231 16.995 -93.150 1.00 59.19 194 ARG A C 1
ATOM 1583 O O . ARG A 1 194 ? 65.246 16.378 -92.746 1.00 59.19 194 ARG A O 1
ATOM 1590 N N . ARG A 1 195 ? 67.477 16.559 -92.937 1.00 59.72 195 ARG A N 1
ATOM 1591 C CA . ARG A 1 195 ? 67.776 15.392 -92.103 1.00 59.72 195 ARG A CA 1
ATOM 1592 C C . ARG A 1 195 ? 67.585 15.777 -90.636 1.00 59.72 195 ARG A C 1
ATOM 1594 O O . ARG A 1 195 ? 68.261 16.666 -90.128 1.00 59.72 195 ARG A O 1
ATOM 1601 N N . PHE A 1 196 ? 66.628 15.141 -89.969 1.00 60.19 196 PHE A N 1
ATOM 1602 C CA . PHE A 1 196 ? 66.344 15.391 -88.557 1.00 60.19 196 PHE A CA 1
ATOM 1603 C C . PHE A 1 196 ? 67.124 14.387 -87.693 1.00 60.19 196 PHE A C 1
ATOM 1605 O O . PHE A 1 196 ? 67.062 13.188 -87.982 1.00 60.19 196 PHE A O 1
ATOM 1612 N N . PRO A 1 197 ? 67.860 14.815 -86.651 1.00 62.38 197 PRO A N 1
ATOM 1613 C CA . PRO A 1 197 ? 68.536 13.883 -85.760 1.00 62.38 197 PRO A CA 1
ATOM 1614 C C . PRO A 1 197 ? 67.495 13.104 -84.946 1.00 62.38 197 PRO A C 1
ATOM 1616 O O . PRO A 1 197 ? 66.873 13.626 -84.027 1.00 62.38 197 PRO A O 1
ATOM 1619 N N . LEU A 1 198 ? 67.322 11.818 -85.259 1.00 64.00 198 LEU A N 1
ATOM 1620 C CA . LEU A 1 198 ? 66.349 10.949 -84.579 1.00 64.00 198 LEU A CA 1
ATOM 1621 C C . LEU A 1 198 ? 66.739 10.611 -83.133 1.00 64.00 198 LEU A C 1
ATOM 1623 O O . LEU A 1 198 ? 65.989 9.937 -82.438 1.00 64.00 198 LEU A O 1
ATOM 1627 N N . ALA A 1 199 ? 67.901 11.062 -82.660 1.00 65.31 199 ALA A N 1
ATOM 1628 C CA . ALA A 1 199 ? 68.366 10.800 -81.303 1.00 65.31 199 ALA A CA 1
ATOM 1629 C C . ALA A 1 199 ? 67.399 11.347 -80.236 1.00 65.31 199 ALA A C 1
ATOM 1631 O O . ALA A 1 199 ? 67.167 10.679 -79.231 1.00 65.31 199 ALA A O 1
ATOM 1632 N N . GLU A 1 200 ? 66.800 12.518 -80.474 1.00 66.81 200 GLU A N 1
ATOM 1633 C CA . GLU A 1 200 ? 65.865 13.160 -79.540 1.00 66.81 200 GLU A CA 1
ATOM 1634 C C . GLU A 1 200 ? 64.469 12.516 -79.571 1.00 66.81 200 GLU A C 1
ATOM 1636 O O . GLU A 1 200 ? 63.866 12.255 -78.533 1.00 66.81 200 GLU A O 1
ATOM 1641 N N . SER A 1 201 ? 63.964 12.145 -80.751 1.00 64.81 201 SER A N 1
ATOM 1642 C CA . SER A 1 201 ? 62.702 11.398 -8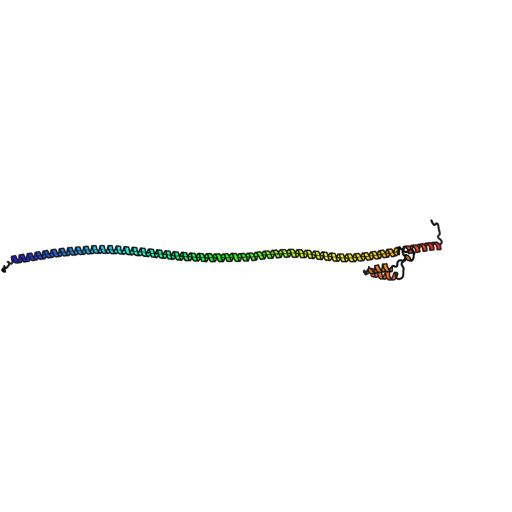0.843 1.00 64.81 201 SER A CA 1
ATOM 1643 C C . SER A 1 201 ? 62.830 9.982 -80.268 1.00 64.81 201 SER A C 1
ATOM 1645 O O . SER A 1 201 ? 61.890 9.475 -79.655 1.00 64.81 201 SER A O 1
ATOM 1647 N N . LEU A 1 202 ? 64.007 9.358 -80.382 1.00 66.75 202 LEU A N 1
ATOM 1648 C CA . LEU A 1 202 ? 64.308 8.064 -79.767 1.00 66.75 202 LEU A CA 1
ATOM 1649 C C . LEU A 1 202 ? 64.531 8.154 -78.254 1.00 66.75 202 LEU A C 1
ATOM 1651 O O . LEU A 1 202 ? 64.197 7.201 -77.551 1.00 66.75 202 LEU A O 1
ATOM 1655 N N . SER A 1 203 ? 65.066 9.258 -77.723 1.00 67.25 203 SER A N 1
ATOM 1656 C CA . SER A 1 203 ? 65.199 9.442 -76.271 1.00 67.25 203 SER A CA 1
ATOM 1657 C C . SER A 1 203 ? 63.831 9.625 -75.604 1.00 67.25 203 SER A C 1
ATOM 1659 O O . SER A 1 203 ? 63.571 8.993 -74.578 1.00 67.25 203 SER A O 1
ATOM 1661 N N . LEU A 1 204 ? 62.920 10.370 -76.239 1.00 68.06 204 LEU A N 1
ATOM 1662 C CA . LEU A 1 204 ? 61.521 10.493 -75.811 1.00 68.06 204 LEU A CA 1
ATOM 1663 C C . LEU A 1 204 ? 60.797 9.139 -75.837 1.00 68.06 204 LEU A C 1
ATOM 1665 O O . LEU A 1 204 ? 60.079 8.796 -74.896 1.00 68.06 204 LEU A O 1
ATOM 1669 N N . LEU A 1 205 ? 61.043 8.323 -76.868 1.00 69.56 205 LEU A N 1
ATOM 1670 C CA . LEU A 1 205 ? 60.509 6.962 -76.949 1.00 69.56 205 LEU A CA 1
ATOM 1671 C C . LEU A 1 205 ? 61.073 6.064 -75.832 1.00 69.56 205 LEU A C 1
ATOM 1673 O O . LEU A 1 205 ? 60.327 5.321 -75.197 1.00 69.56 205 LEU A O 1
ATOM 1677 N N . LYS A 1 206 ? 62.379 6.168 -75.543 1.00 66.06 206 LYS A N 1
ATOM 1678 C CA . LYS A 1 206 ? 63.054 5.430 -74.461 1.00 66.06 206 LYS A CA 1
ATOM 1679 C C . LYS A 1 206 ? 62.487 5.775 -73.081 1.00 66.06 206 LYS A C 1
ATOM 1681 O O . LYS A 1 206 ? 62.386 4.879 -72.250 1.00 66.06 206 LYS A O 1
ATOM 1686 N N . GLN A 1 207 ? 62.113 7.030 -72.842 1.00 67.31 207 GLN A N 1
ATOM 1687 C CA . GLN A 1 207 ? 61.536 7.473 -71.569 1.00 67.31 207 GLN A CA 1
ATOM 1688 C C . GLN A 1 207 ? 60.081 7.004 -71.381 1.00 67.31 207 GLN A C 1
ATOM 1690 O O . GLN A 1 207 ? 59.652 6.773 -70.252 1.00 67.31 207 GLN A O 1
ATOM 1695 N N . ALA A 1 208 ? 59.338 6.814 -72.475 1.00 64.31 208 ALA A N 1
ATOM 1696 C CA . ALA A 1 208 ? 57.952 6.338 -72.462 1.00 64.31 208 ALA A CA 1
ATOM 1697 C C . ALA A 1 208 ? 57.807 4.795 -72.476 1.00 64.31 208 ALA A C 1
ATOM 1699 O O . ALA A 1 208 ? 56.694 4.284 -72.367 1.00 64.31 208 ALA A O 1
ATOM 1700 N N . MET A 1 209 ? 58.902 4.036 -72.618 1.00 61.16 209 MET A N 1
ATOM 1701 C CA . MET A 1 209 ? 58.895 2.579 -72.820 1.00 61.16 209 MET A CA 1
ATOM 1702 C C . MET A 1 209 ? 59.168 1.779 -71.540 1.00 61.16 209 MET A C 1
ATOM 1704 O O . MET A 1 209 ? 60.297 1.767 -71.055 1.00 61.16 209 MET A O 1
ATOM 1708 N N . PHE A 1 210 ? 58.186 1.000 -71.071 1.00 58.12 210 PHE A N 1
ATOM 1709 C CA . PHE A 1 210 ? 58.373 0.076 -69.936 1.00 58.12 210 PHE A CA 1
ATOM 1710 C C . PHE A 1 210 ? 57.937 -1.381 -70.180 1.00 58.12 210 PHE A C 1
ATOM 1712 O O . PHE A 1 210 ? 58.271 -2.248 -69.377 1.00 58.12 210 PHE A O 1
ATOM 1719 N N . HIS A 1 211 ? 57.243 -1.705 -71.278 1.00 57.47 211 HIS A N 1
ATOM 1720 C CA . HIS A 1 211 ? 56.740 -3.070 -71.491 1.00 57.47 211 HIS A CA 1
ATOM 1721 C C . HIS A 1 211 ? 57.805 -4.022 -72.076 1.00 57.47 211 HIS A C 1
ATOM 1723 O O . HIS A 1 211 ? 58.538 -3.664 -73.002 1.00 57.47 211 HIS A O 1
ATOM 1729 N N . LEU A 1 212 ? 57.835 -5.270 -71.587 1.00 49.88 212 LEU A N 1
ATOM 1730 C CA . LEU A 1 212 ? 58.803 -6.324 -71.947 1.00 49.88 212 LEU A CA 1
ATOM 1731 C C . LEU A 1 212 ? 58.868 -6.615 -73.461 1.00 49.88 212 LEU A C 1
ATOM 1733 O O . LEU A 1 212 ? 59.947 -6.822 -74.009 1.00 49.88 212 LEU A O 1
ATOM 1737 N N . PHE A 1 213 ? 57.728 -6.537 -74.155 1.00 51.69 213 PHE A N 1
ATOM 1738 C CA . PHE A 1 213 ? 57.637 -6.692 -75.614 1.00 51.69 213 PHE A CA 1
ATOM 1739 C C . PHE A 1 213 ? 58.380 -5.581 -76.381 1.00 51.69 213 PHE A C 1
ATOM 1741 O O . PHE A 1 213 ? 58.927 -5.809 -77.462 1.00 51.69 213 PHE A O 1
ATOM 1748 N N . VAL A 1 214 ? 58.470 -4.379 -75.804 1.00 52.94 214 VAL A N 1
ATOM 1749 C CA . VAL A 1 214 ? 59.126 -3.230 -76.442 1.00 52.94 214 VAL A CA 1
ATOM 1750 C C . VAL A 1 214 ? 60.628 -3.190 -76.116 1.00 52.94 214 VAL A C 1
ATOM 1752 O O . VAL A 1 214 ? 61.426 -2.675 -76.900 1.00 52.94 214 VAL A O 1
ATOM 1755 N N . LEU A 1 215 ? 61.057 -3.828 -75.020 1.00 52.53 215 LEU A N 1
ATOM 1756 C CA . LEU A 1 215 ? 62.473 -4.099 -74.734 1.00 52.53 215 LEU A CA 1
ATOM 1757 C C . LEU A 1 215 ? 63.111 -5.015 -75.795 1.00 52.53 215 LEU A C 1
ATOM 1759 O O . LEU A 1 215 ? 64.240 -4.760 -76.210 1.00 52.53 215 LEU A O 1
ATOM 1763 N N . SER A 1 216 ? 62.381 -6.003 -76.325 1.00 53.28 216 SER A N 1
ATOM 1764 C CA . SER A 1 216 ? 62.841 -6.799 -77.478 1.00 53.28 216 SER A CA 1
ATOM 1765 C C . SER A 1 216 ? 63.012 -5.960 -78.750 1.00 53.28 216 SER A C 1
ATOM 1767 O O . SER A 1 216 ? 64.007 -6.118 -79.456 1.00 53.28 216 SER A O 1
ATOM 1769 N N . SER A 1 217 ? 62.113 -5.003 -79.018 1.00 54.38 217 SER A N 1
ATOM 1770 C CA . SER A 1 217 ? 62.279 -4.064 -80.140 1.00 54.38 217 SER A CA 1
ATOM 1771 C C . SER A 1 217 ? 63.375 -3.016 -79.911 1.00 54.38 217 SER A C 1
ATOM 1773 O O . SER A 1 217 ? 63.941 -2.514 -80.879 1.00 54.38 217 SER A O 1
ATOM 1775 N N . LYS A 1 218 ? 63.724 -2.718 -78.651 1.00 52.69 218 LYS A N 1
ATOM 1776 C CA . LYS A 1 218 ? 64.812 -1.799 -78.272 1.00 52.69 218 LYS A CA 1
ATOM 1777 C C . LYS A 1 218 ? 66.163 -2.300 -78.790 1.00 52.69 218 LYS A C 1
ATOM 1779 O O . LYS A 1 218 ? 66.895 -1.534 -79.409 1.00 52.69 218 LYS A O 1
ATOM 1784 N N . ASN A 1 219 ? 66.432 -3.599 -78.630 1.00 53.47 219 ASN A N 1
ATOM 1785 C CA . ASN A 1 219 ? 67.638 -4.249 -79.157 1.00 53.47 219 ASN A CA 1
ATOM 1786 C C . ASN A 1 219 ? 67.686 -4.262 -80.693 1.00 53.47 219 ASN A C 1
ATOM 1788 O O . ASN A 1 219 ? 68.771 -4.193 -81.269 1.00 53.47 219 ASN A O 1
ATOM 1792 N N . LEU A 1 220 ? 66.527 -4.329 -81.357 1.00 52.72 220 LEU A N 1
ATOM 1793 C CA . LEU A 1 220 ? 66.453 -4.246 -82.816 1.00 52.72 220 LEU A CA 1
ATOM 1794 C C . LEU A 1 220 ? 66.767 -2.822 -83.305 1.00 52.72 220 LEU A C 1
ATOM 1796 O O . LEU A 1 220 ? 67.578 -2.649 -84.205 1.00 52.72 220 LEU A O 1
ATOM 1800 N N . PHE A 1 221 ? 66.178 -1.802 -82.675 1.00 54.44 221 PHE A N 1
ATOM 1801 C CA . PHE A 1 221 ? 66.336 -0.397 -83.070 1.00 54.44 221 PHE A CA 1
ATOM 1802 C C . PHE A 1 221 ? 67.742 0.165 -82.794 1.00 54.44 221 PHE A C 1
ATOM 1804 O O . PHE A 1 221 ? 68.287 0.911 -83.610 1.00 54.44 221 PHE A O 1
ATOM 1811 N N . GLU A 1 222 ? 68.353 -0.192 -81.662 1.00 53.34 222 GLU A N 1
ATOM 1812 C CA . GLU A 1 222 ? 69.655 0.349 -81.240 1.00 53.34 222 GLU A CA 1
ATOM 1813 C C . GLU A 1 222 ? 70.814 -0.136 -82.130 1.00 53.34 222 GLU A C 1
ATOM 1815 O O . GLU A 1 222 ? 71.783 0.595 -82.352 1.00 53.34 222 GLU A O 1
ATOM 1820 N N . LYS A 1 223 ? 70.670 -1.329 -82.725 1.00 51.03 223 LYS A N 1
ATOM 1821 C CA . LYS A 1 223 ? 71.655 -1.928 -83.635 1.00 51.03 223 LYS A CA 1
ATOM 1822 C C . LYS A 1 223 ? 71.574 -1.383 -85.068 1.00 51.03 223 LYS A C 1
ATOM 1824 O O . LYS A 1 223 ? 72.559 -1.459 -85.792 1.00 51.03 223 LYS A O 1
ATOM 1829 N N . THR A 1 224 ? 70.429 -0.831 -85.479 1.00 49.69 224 THR A N 1
ATOM 1830 C CA . THR A 1 224 ? 70.209 -0.346 -86.856 1.00 49.69 224 THR A CA 1
ATOM 1831 C C . THR A 1 224 ? 70.444 1.161 -87.009 1.00 49.69 224 THR A C 1
ATOM 1833 O O . THR A 1 224 ? 70.888 1.597 -88.065 1.00 49.69 224 THR A O 1
ATOM 1836 N N . ILE A 1 225 ? 70.187 1.971 -85.973 1.00 52.03 225 ILE A N 1
ATOM 1837 C CA . ILE A 1 225 ? 70.189 3.446 -86.098 1.00 52.03 225 ILE A CA 1
ATOM 1838 C C . ILE A 1 225 ? 71.528 4.094 -85.737 1.00 52.03 225 ILE A C 1
ATOM 1840 O O . ILE A 1 225 ? 71.820 5.198 -86.196 1.00 52.03 225 ILE A O 1
ATOM 1844 N N . SER A 1 226 ? 72.387 3.413 -84.980 1.00 46.22 226 SER A N 1
ATOM 1845 C CA . SER A 1 226 ? 73.671 3.956 -84.513 1.00 46.22 226 SER A CA 1
ATOM 1846 C C . SER A 1 226 ? 74.652 4.335 -85.639 1.00 46.22 226 SER A C 1
ATOM 1848 O O . SER A 1 226 ? 75.693 4.913 -85.346 1.00 46.22 226 SER A O 1
ATOM 1850 N N . HIS A 1 227 ? 74.340 4.065 -86.915 1.00 44.50 227 HIS A N 1
ATOM 1851 C CA . HIS A 1 227 ? 75.140 4.465 -88.083 1.00 44.50 227 HIS A CA 1
ATOM 1852 C C . HIS A 1 227 ? 74.371 5.239 -89.175 1.00 44.50 227 HIS A C 1
ATOM 1854 O O . HIS A 1 227 ? 74.985 5.651 -90.158 1.00 44.50 227 HIS A O 1
ATOM 1860 N N . SER A 1 228 ? 73.060 5.481 -89.047 1.00 45.75 228 SER A N 1
ATOM 1861 C CA . SER A 1 228 ? 72.270 6.065 -90.144 1.00 45.75 228 SER A CA 1
ATOM 1862 C C . SER A 1 228 ? 71.583 7.371 -89.749 1.00 45.75 228 SER A C 1
ATOM 1864 O O . SER A 1 228 ? 70.616 7.375 -88.987 1.00 45.75 228 SER A O 1
ATOM 1866 N N . VAL A 1 229 ? 72.016 8.485 -90.343 1.00 51.69 229 VAL A N 1
ATOM 1867 C CA . VAL A 1 229 ? 71.177 9.686 -90.426 1.00 51.69 229 VAL A CA 1
ATOM 1868 C C . VAL A 1 229 ? 70.009 9.344 -91.351 1.00 51.69 229 VAL A C 1
ATOM 1870 O O . VAL A 1 229 ? 70.224 9.181 -92.555 1.00 51.69 229 VAL A O 1
ATOM 1873 N N . ALA A 1 230 ? 68.796 9.175 -90.811 1.00 54.31 230 ALA A N 1
ATOM 1874 C CA . ALA A 1 230 ? 67.668 8.752 -91.637 1.00 54.31 230 ALA A CA 1
ATOM 1875 C C . ALA A 1 230 ? 67.342 9.837 -92.670 1.00 54.31 230 ALA A C 1
ATOM 1877 O O . ALA A 1 230 ? 67.156 11.014 -92.349 1.00 54.31 230 ALA A O 1
ATOM 1878 N N . CYS A 1 231 ? 67.323 9.427 -93.932 1.00 50.62 231 CYS A N 1
ATOM 1879 C CA . CYS A 1 231 ? 66.938 10.280 -95.039 1.00 50.62 231 CYS A CA 1
ATOM 1880 C C . CYS A 1 231 ? 65.403 10.219 -95.155 1.00 50.62 231 CYS A C 1
ATOM 1882 O O . CYS A 1 231 ? 64.858 9.113 -95.122 1.00 50.62 231 CYS A O 1
ATOM 1884 N N . PRO A 1 232 ? 64.691 11.360 -95.234 1.00 59.81 232 PRO A N 1
ATOM 1885 C CA . PRO A 1 232 ? 63.232 11.355 -95.276 1.00 59.81 232 PRO A CA 1
ATOM 1886 C C . PRO A 1 232 ? 62.708 10.548 -96.463 1.00 59.81 232 PRO A C 1
ATOM 1888 O O . PRO A 1 232 ? 63.287 10.633 -97.543 1.00 59.81 232 PRO A O 1
ATOM 1891 N N . GLU A 1 233 ? 61.596 9.831 -96.313 1.00 56.38 233 GLU A N 1
ATOM 1892 C CA . GLU A 1 233 ? 61.020 8.998 -97.387 1.00 56.38 233 GLU A CA 1
ATOM 1893 C C . GLU A 1 233 ? 60.842 9.781 -98.701 1.00 56.38 233 GLU A C 1
ATOM 1895 O O . GLU A 1 233 ? 61.236 9.315 -99.768 1.00 56.38 233 GLU A O 1
ATOM 1900 N N . LYS A 1 234 ? 60.378 11.036 -98.622 1.00 57.84 234 LYS A N 1
ATOM 1901 C CA . LYS A 1 234 ? 60.272 11.934 -99.788 1.00 57.84 234 LYS A CA 1
ATOM 1902 C C . LYS A 1 234 ? 61.627 12.286 -100.415 1.00 57.84 234 LYS A C 1
ATOM 1904 O O . LYS A 1 234 ? 61.719 12.444 -101.627 1.00 57.84 234 LYS A O 1
ATOM 1909 N N . ALA A 1 235 ? 62.682 12.404 -99.612 1.00 54.81 235 ALA A N 1
ATOM 1910 C CA . ALA A 1 235 ? 64.038 12.668 -100.095 1.00 54.81 235 ALA A CA 1
ATOM 1911 C C . ALA A 1 235 ? 64.691 11.406 -100.686 1.00 54.81 235 ALA A C 1
ATOM 1913 O O . ALA A 1 235 ? 65.414 11.501 -101.675 1.00 54.81 235 ALA A O 1
ATOM 1914 N N . CYS A 1 236 ? 64.402 10.227 -100.128 1.00 54.38 236 CYS A N 1
ATOM 1915 C CA . CYS A 1 236 ? 64.786 8.937 -100.698 1.00 54.38 236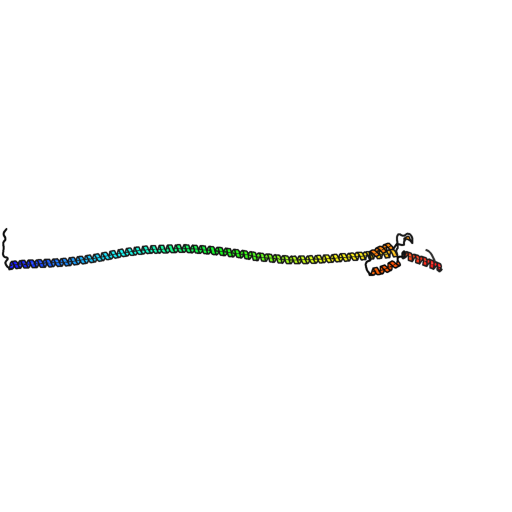 CYS A CA 1
ATOM 1916 C C . CYS A 1 236 ? 64.071 8.670 -102.023 1.00 54.38 236 CYS A C 1
ATOM 1918 O O . CYS A 1 236 ? 64.736 8.290 -102.980 1.00 54.38 236 CYS A O 1
ATOM 1920 N N . SER A 1 237 ? 62.762 8.928 -102.106 1.00 56.53 237 SER A N 1
ATOM 1921 C CA . SER A 1 237 ? 61.984 8.811 -103.345 1.00 56.53 237 SER A CA 1
ATOM 1922 C C . SER A 1 237 ? 62.481 9.789 -104.406 1.00 56.53 237 SER A C 1
ATOM 1924 O O . SER A 1 237 ? 62.716 9.377 -105.533 1.00 56.53 237 SER A O 1
ATOM 1926 N N . GLY A 1 238 ? 62.752 11.048 -104.039 1.00 55.94 238 GLY A N 1
ATOM 1927 C CA . GLY A 1 238 ? 63.351 12.025 -104.952 1.00 55.94 238 GLY A CA 1
ATOM 1928 C C . GLY A 1 238 ? 64.751 11.620 -105.425 1.00 55.94 238 GLY A C 1
ATOM 1929 O O . GLY A 1 238 ? 65.070 11.774 -106.596 1.00 55.94 238 GLY A O 1
ATOM 1930 N N . ARG A 1 239 ? 65.589 11.023 -104.562 1.00 53.69 239 ARG A N 1
ATOM 1931 C CA . ARG A 1 239 ? 66.873 10.436 -104.992 1.00 53.69 239 ARG A CA 1
ATOM 1932 C C . ARG A 1 239 ? 66.678 9.229 -105.902 1.00 53.69 239 ARG A C 1
ATOM 1934 O O . ARG A 1 239 ? 67.447 9.082 -106.840 1.00 53.69 239 ARG A O 1
ATOM 1941 N N . PHE A 1 240 ? 65.681 8.384 -105.649 1.00 54.25 240 PHE A N 1
ATOM 1942 C CA . PHE A 1 240 ? 65.364 7.247 -106.511 1.00 54.25 240 PHE A CA 1
ATOM 1943 C C . PHE A 1 240 ? 64.822 7.710 -107.862 1.00 54.25 240 PHE A C 1
ATOM 1945 O O . PHE A 1 240 ? 65.193 7.128 -108.866 1.00 54.25 240 PHE A O 1
ATOM 1952 N N . GLU A 1 241 ? 64.029 8.781 -107.919 1.00 54.38 241 GLU A N 1
ATOM 1953 C CA . GLU A 1 241 ? 63.615 9.433 -109.165 1.00 54.38 241 GLU A CA 1
ATOM 1954 C C . GLU A 1 241 ? 64.790 10.075 -109.892 1.00 54.38 241 GLU A C 1
ATOM 1956 O O . GLU A 1 241 ? 64.892 9.901 -111.099 1.00 54.38 241 GLU A O 1
ATOM 1961 N N . VAL A 1 242 ? 65.701 10.754 -109.187 1.00 56.31 242 VAL A N 1
ATOM 1962 C CA . VAL A 1 242 ? 66.933 11.320 -109.767 1.00 56.31 242 VAL A CA 1
ATOM 1963 C C . VAL A 1 242 ? 67.847 10.214 -110.291 1.00 56.31 242 VAL A C 1
ATOM 1965 O O . VAL A 1 242 ? 68.393 10.339 -111.377 1.00 56.31 242 VAL A O 1
ATOM 1968 N N . ILE A 1 243 ? 67.983 9.101 -109.569 1.00 56.19 243 ILE A N 1
ATOM 1969 C CA . ILE A 1 243 ? 68.738 7.929 -110.022 1.00 56.19 243 ILE A CA 1
ATOM 1970 C C . ILE A 1 243 ? 68.010 7.246 -111.176 1.00 56.19 243 ILE A C 1
ATOM 1972 O O . ILE A 1 243 ? 68.670 6.855 -112.121 1.00 56.19 243 ILE A O 1
ATOM 1976 N N . ASN A 1 244 ? 66.684 7.119 -111.159 1.00 52.88 244 ASN A N 1
ATOM 1977 C CA . ASN A 1 244 ? 65.900 6.493 -112.228 1.00 52.88 244 ASN A CA 1
ATOM 1978 C C . ASN A 1 244 ? 65.877 7.371 -113.490 1.00 52.88 244 ASN A C 1
ATOM 1980 O O . ASN A 1 244 ? 65.955 6.850 -114.594 1.00 52.88 244 ASN A O 1
ATOM 1984 N N . THR A 1 245 ? 65.871 8.699 -113.349 1.00 57.16 245 THR A N 1
ATOM 1985 C CA . THR A 1 245 ? 66.097 9.634 -114.463 1.00 57.16 245 THR A CA 1
ATOM 1986 C C . THR A 1 245 ? 67.530 9.549 -114.963 1.00 57.16 245 THR A C 1
ATOM 1988 O O . THR A 1 245 ? 67.697 9.382 -116.160 1.00 57.16 245 THR A O 1
ATOM 1991 N N . TYR A 1 246 ? 68.550 9.527 -114.096 1.00 54.91 246 TYR A N 1
ATOM 1992 C CA . TYR A 1 246 ? 69.941 9.278 -114.512 1.00 54.91 246 TYR A CA 1
ATOM 1993 C C . TYR A 1 246 ? 70.132 7.903 -115.162 1.00 54.91 246 TYR A C 1
ATOM 1995 O O . TYR A 1 246 ? 70.908 7.774 -116.098 1.00 54.91 246 TYR A O 1
ATOM 2003 N N . SER A 1 247 ? 69.414 6.879 -114.698 1.00 50.22 247 SER A N 1
ATOM 2004 C CA . SER A 1 247 ? 69.427 5.523 -115.252 1.00 50.22 247 SER A CA 1
ATOM 2005 C C . SER A 1 247 ? 68.754 5.518 -116.619 1.00 50.22 247 SER A C 1
ATOM 2007 O O . SER A 1 247 ? 69.319 4.987 -117.561 1.00 50.22 247 SER A O 1
ATOM 2009 N N . ARG A 1 248 ? 67.597 6.174 -116.775 1.00 52.03 248 ARG A N 1
ATOM 2010 C CA . ARG A 1 248 ? 66.952 6.385 -118.082 1.00 52.03 248 ARG A CA 1
ATOM 2011 C C . ARG A 1 248 ? 67.829 7.206 -119.035 1.00 52.03 248 ARG A C 1
ATOM 2013 O O . ARG A 1 248 ? 67.841 6.905 -120.223 1.00 52.03 248 ARG A O 1
ATOM 2020 N N . TYR A 1 249 ? 68.605 8.160 -118.511 1.00 52.28 249 TYR A N 1
ATOM 2021 C CA . TYR A 1 249 ? 69.602 8.939 -119.257 1.00 52.28 249 TYR A CA 1
ATOM 2022 C C . TYR A 1 249 ? 70.796 8.073 -119.699 1.00 52.28 249 TYR A C 1
ATOM 2024 O O . TYR A 1 249 ? 71.230 8.152 -120.842 1.00 52.28 249 TYR A O 1
ATOM 2032 N N . LEU A 1 250 ? 71.299 7.197 -118.822 1.00 51.72 250 LEU A N 1
ATOM 2033 C CA . LEU A 1 250 ? 72.392 6.254 -119.106 1.00 51.72 250 LEU A CA 1
ATOM 2034 C C . LEU A 1 250 ? 71.970 5.085 -120.013 1.00 51.72 250 LEU A C 1
ATOM 2036 O O . LEU A 1 250 ? 72.810 4.553 -120.732 1.00 51.72 250 LEU A O 1
ATOM 2040 N N . PHE A 1 251 ? 70.692 4.694 -119.997 1.00 47.75 251 PHE A N 1
ATOM 2041 C CA . PHE A 1 251 ? 70.127 3.616 -120.821 1.00 47.75 251 PHE A CA 1
ATOM 2042 C C . PHE A 1 251 ? 69.434 4.102 -122.110 1.00 47.75 251 PHE A C 1
ATOM 2044 O O . PHE A 1 251 ? 68.872 3.279 -122.828 1.00 47.75 251 PHE A O 1
ATOM 2051 N N . GLY A 1 252 ? 69.500 5.398 -122.445 1.00 51.31 252 GLY A N 1
ATOM 2052 C CA . GLY A 1 252 ? 69.128 5.904 -123.773 1.00 51.31 252 GLY A CA 1
ATOM 2053 C C . GLY A 1 252 ? 67.654 5.729 -124.159 1.00 51.31 252 GLY A C 1
ATOM 2054 O O . GLY A 1 252 ? 67.363 5.345 -125.287 1.00 51.31 252 GLY A O 1
ATOM 2055 N N . LEU A 1 253 ? 66.722 6.010 -123.244 1.00 52.22 253 LEU A N 1
ATOM 2056 C CA . LEU A 1 253 ? 65.290 6.121 -123.555 1.00 52.22 253 LEU A CA 1
ATOM 2057 C C . LEU A 1 253 ? 64.839 7.578 -123.362 1.00 52.22 253 LEU A C 1
ATOM 2059 O O . LEU A 1 253 ? 64.254 7.923 -122.335 1.00 52.22 253 LEU A O 1
ATOM 2063 N N . GLU A 1 254 ? 65.140 8.434 -124.342 1.00 39.00 254 GLU A N 1
ATOM 2064 C CA . GLU A 1 254 ? 64.505 9.749 -124.500 1.00 39.00 254 GLU A CA 1
ATOM 2065 C C . GLU A 1 254 ? 63.350 9.648 -125.510 1.00 39.00 254 GLU A C 1
ATOM 2067 O O . GLU A 1 254 ? 63.574 9.416 -126.694 1.00 39.00 254 GLU A O 1
ATOM 2072 N N . GLU A 1 255 ? 62.123 9.907 -125.051 1.00 38.28 255 GLU A N 1
ATOM 2073 C CA . GLU A 1 255 ? 61.078 10.536 -125.864 1.00 38.28 255 GLU A CA 1
ATOM 2074 C C . GLU A 1 255 ? 60.453 11.687 -125.058 1.00 38.28 255 GLU A C 1
ATOM 2076 O O . GLU A 1 255 ? 59.818 11.475 -124.029 1.00 38.28 255 GLU A O 1
ATOM 2081 N N . GLY A 1 256 ? 60.636 12.913 -125.554 1.00 36.34 256 GLY A N 1
ATOM 2082 C CA . GLY A 1 256 ? 59.520 13.845 -125.732 1.00 36.34 256 GLY A CA 1
ATOM 2083 C C . GLY A 1 256 ? 59.044 14.708 -124.557 1.00 36.34 256 GLY A C 1
ATOM 2084 O O . GLY A 1 256 ? 58.124 14.350 -123.835 1.00 36.34 256 GLY A O 1
ATOM 2085 N N . SER A 1 257 ? 59.530 15.952 -124.567 1.00 30.55 257 SER A N 1
ATOM 2086 C CA . SER A 1 257 ? 58.864 17.204 -124.153 1.00 30.55 257 SER A CA 1
ATOM 2087 C C . SER A 1 257 ? 58.655 17.517 -122.665 1.00 30.55 257 SER A C 1
ATOM 2089 O O . SER A 1 257 ? 57.741 17.040 -122.000 1.00 30.55 257 SER A O 1
ATOM 2091 N N . LEU A 1 258 ? 59.457 18.491 -122.225 1.00 32.88 258 LEU A N 1
ATOM 2092 C CA . LEU A 1 258 ? 59.056 19.537 -121.292 1.00 32.88 258 LEU A CA 1
ATOM 2093 C C . LEU A 1 258 ? 57.916 20.382 -121.890 1.00 32.88 258 LEU A C 1
ATOM 2095 O O . LEU A 1 258 ? 58.127 21.069 -122.891 1.00 32.88 258 LEU A O 1
ATOM 2099 N N . THR A 1 259 ? 56.774 20.383 -121.207 1.00 32.34 259 THR A N 1
ATOM 2100 C CA . THR A 1 259 ? 55.995 21.580 -120.841 1.00 32.34 259 THR A CA 1
ATOM 2101 C C . THR A 1 259 ? 55.418 21.354 -119.459 1.00 32.34 259 THR A C 1
ATOM 2103 O O . THR A 1 259 ? 54.826 20.267 -119.273 1.00 32.34 259 THR A O 1
#

pLDDT: mean 81.28, std 20.37, range [30.55, 98.62]

Organism: Angiostrongylus costaricensis (NCBI:txid334426)